Protein AF-A0A7X2MUR4-F1 (afdb_monomer)

Mean predicted aligned error: 19.36 Å

pLDDT: mean 77.25, std 20.06, range [25.86, 96.56]

Nearest PDB structures (foldseek):
  4kkt-assembly1_A  TM=8.782E-01  e=3.445E-02  Borreliella burgdorferi B31
  4kks-assembly1_A  TM=8.415E-01  e=9.267E-02  Borreliella burgdorferi B31
  1eyf-assembly1_A  TM=6.414E-01  e=4.885E-02  Escherichia coli
  2zzk-assembly2_B  TM=2.402E-01  e=7.535E-01  Saccharomyces cerevisiae

Radius of gyration: 38.38 Å; Cα contacts (8 Å, |Δi|>4): 213; chains: 1; bounding box: 110×66×89 Å

Secondary structure (DSSP, 8-state):
--THHHHTTTT-S-HHHHHHHHHHHHHHHHHHHHHHHHHHHTTS---------------------------------------S--EEEETT-SEEE-TTSHHHHTS-GGGEEEESSHHHHHHTTPEEPTTSTTTPPPPTT-------------S--EEEGGGEEEETTEEEEEEEETTEEEEEEEEEEEEPTTSEEEEEES--TT-EEE---

Structure (mmCIF, N/CA/C/O backbone):
data_AF-A0A7X2MUR4-F1
#
_entry.id   AF-A0A7X2MUR4-F1
#
loop_
_atom_site.group_PDB
_atom_site.id
_atom_site.type_symbol
_atom_site.label_atom_id
_atom_site.label_alt_id
_atom_site.label_comp_id
_atom_site.label_asym_id
_atom_site.label_entity_id
_atom_site.label_seq_id
_atom_site.pdbx_PDB_ins_code
_atom_site.Cartn_x
_atom_site.Cartn_y
_atom_site.Cartn_z
_atom_site.occupancy
_atom_site.B_iso_or_equiv
_atom_site.auth_seq_id
_atom_site.auth_comp_id
_atom_site.auth_asym_id
_atom_site.auth_atom_id
_atom_site.pdbx_PDB_model_num
ATOM 1 N N . MET A 1 1 ? 75.022 -50.995 36.584 1.00 51.34 1 MET A N 1
ATOM 2 C CA . MET A 1 1 ? 74.543 -49.893 37.451 1.00 51.34 1 MET A CA 1
ATOM 3 C C . MET A 1 1 ? 73.021 -49.879 37.399 1.00 51.34 1 MET A C 1
ATOM 5 O O . MET A 1 1 ? 72.470 -50.002 36.315 1.00 51.34 1 MET A O 1
ATOM 9 N N . SER A 1 2 ? 72.365 -49.901 38.558 1.00 49.22 2 SER A N 1
ATOM 10 C CA . SER A 1 2 ? 70.968 -50.324 38.736 1.00 49.22 2 SER A CA 1
ATOM 11 C C . SER A 1 2 ? 69.966 -49.180 38.523 1.00 49.22 2 SER A C 1
ATOM 13 O O . SER A 1 2 ? 70.189 -48.062 38.973 1.00 49.22 2 SER A O 1
ATOM 15 N N . ILE A 1 3 ? 68.821 -49.474 37.891 1.00 60.34 3 ILE A N 1
ATOM 16 C CA . ILE A 1 3 ? 67.710 -48.545 37.566 1.00 60.34 3 ILE A CA 1
ATOM 17 C C . ILE A 1 3 ? 67.120 -47.846 38.813 1.00 60.34 3 ILE A C 1
ATOM 19 O O . ILE A 1 3 ? 66.457 -46.813 38.707 1.00 60.34 3 ILE A O 1
ATOM 23 N N . LYS A 1 4 ? 67.398 -48.368 40.012 1.00 60.59 4 LYS A N 1
ATOM 24 C CA . LYS A 1 4 ? 66.889 -47.838 41.284 1.00 60.59 4 LYS A CA 1
ATOM 25 C C . LYS A 1 4 ? 67.431 -46.441 41.631 1.00 60.59 4 LYS A C 1
ATOM 27 O O . LYS A 1 4 ? 66.733 -45.694 42.311 1.00 60.59 4 LYS A O 1
ATOM 32 N N . ASP A 1 5 ? 68.579 -46.041 41.082 1.00 59.91 5 ASP A N 1
ATOM 33 C CA . ASP A 1 5 ? 69.199 -44.743 41.397 1.00 59.91 5 ASP A CA 1
ATOM 34 C C . ASP A 1 5 ? 68.554 -43.565 40.639 1.00 59.91 5 ASP A C 1
ATOM 36 O O . ASP A 1 5 ? 68.579 -42.423 41.102 1.00 59.91 5 ASP A O 1
ATOM 40 N N . ASN A 1 6 ? 67.896 -43.831 39.502 1.00 56.91 6 ASN A N 1
ATOM 41 C CA . ASN A 1 6 ? 67.232 -42.799 38.693 1.00 56.91 6 ASN A CA 1
ATOM 42 C C . ASN A 1 6 ? 65.796 -42.492 39.145 1.00 56.91 6 ASN A C 1
ATOM 44 O O . ASN A 1 6 ? 65.272 -41.420 38.840 1.00 56.91 6 ASN A O 1
ATOM 48 N N . LEU A 1 7 ? 65.164 -43.385 39.912 1.00 56.75 7 LEU A N 1
ATOM 49 C CA . LEU A 1 7 ? 63.810 -43.167 40.437 1.00 56.75 7 LEU A CA 1
ATOM 50 C C . LEU A 1 7 ? 63.793 -42.265 41.679 1.00 56.75 7 LEU A C 1
ATOM 52 O O . LEU A 1 7 ? 62.800 -41.582 41.931 1.00 56.75 7 LEU A O 1
ATOM 56 N N . LEU A 1 8 ? 64.902 -42.186 42.421 1.00 52.72 8 LEU A N 1
ATOM 57 C CA . LEU A 1 8 ? 65.001 -41.319 43.598 1.00 52.72 8 LEU A CA 1
ATOM 58 C C . LEU A 1 8 ? 65.193 -39.832 43.246 1.00 52.72 8 LEU A C 1
ATOM 60 O O . LEU A 1 8 ? 64.923 -38.979 44.087 1.00 52.72 8 LEU A O 1
ATOM 64 N N . LYS A 1 9 ? 65.549 -39.490 41.996 1.00 53.00 9 LYS A N 1
ATOM 65 C CA . LYS A 1 9 ? 65.622 -38.091 41.523 1.00 53.00 9 LYS A CA 1
ATOM 66 C C . LYS A 1 9 ? 64.274 -37.489 41.110 1.00 53.00 9 LYS A C 1
ATOM 68 O O . LYS A 1 9 ? 64.167 -36.268 41.026 1.00 53.00 9 LYS A O 1
ATOM 73 N N . ILE A 1 10 ? 63.242 -38.303 40.872 1.00 57.25 10 ILE A N 1
ATOM 74 C CA . ILE A 1 10 ? 61.906 -37.802 40.488 1.00 57.25 10 ILE A CA 1
ATOM 75 C C . ILE A 1 10 ? 61.088 -37.400 41.728 1.00 57.25 10 ILE A C 1
ATOM 77 O O . ILE A 1 10 ? 60.182 -36.576 41.636 1.00 57.25 10 ILE A O 1
ATOM 81 N N . LYS A 1 11 ? 61.438 -37.902 42.920 1.00 52.19 11 LYS A N 1
ATOM 82 C CA . LYS A 1 11 ? 60.681 -37.637 44.154 1.00 52.19 11 LYS A CA 1
ATOM 83 C C . LYS A 1 11 ? 60.960 -36.294 44.838 1.00 52.19 11 LYS A C 1
ATOM 85 O O . LYS A 1 11 ? 60.416 -36.055 45.911 1.00 52.19 11 LYS A O 1
ATOM 90 N N . TYR A 1 12 ? 61.737 -35.392 44.236 1.00 58.81 12 TYR A N 1
ATOM 91 C CA . TYR A 1 12 ? 61.979 -34.081 44.842 1.00 58.81 12 TYR A CA 1
ATOM 92 C C . TYR A 1 12 ? 62.179 -32.965 43.810 1.00 58.81 12 TYR A C 1
ATOM 94 O O . TYR A 1 12 ? 63.290 -32.490 43.594 1.00 58.81 12 TYR A O 1
ATOM 102 N N . LYS A 1 13 ? 61.093 -32.512 43.169 1.00 57.50 13 LYS A N 1
ATOM 103 C CA . LYS A 1 13 ? 61.058 -31.190 42.519 1.00 57.50 13 LYS A CA 1
ATOM 104 C C . LYS A 1 13 ? 59.737 -30.463 42.801 1.00 57.50 13 LYS A C 1
ATOM 106 O O . LYS A 1 13 ? 58.735 -30.670 42.135 1.00 57.50 13 LYS A O 1
ATOM 111 N N . ASN A 1 14 ? 59.813 -29.605 43.818 1.00 59.28 14 ASN A N 1
ATOM 112 C CA . ASN A 1 14 ? 59.018 -28.416 44.143 1.00 59.28 14 ASN A CA 1
ATOM 113 C C . ASN A 1 14 ? 57.471 -28.501 44.075 1.00 59.28 14 ASN A C 1
ATOM 115 O O . ASN A 1 14 ? 56.895 -28.353 42.996 1.00 59.28 14 ASN A O 1
ATOM 119 N N . PRO A 1 15 ? 56.762 -28.532 45.228 1.00 55.78 15 PRO A N 1
ATOM 120 C CA . PRO A 1 15 ? 55.291 -28.460 45.280 1.00 55.78 15 PRO A CA 1
ATOM 121 C C . PRO A 1 15 ? 54.718 -27.115 44.785 1.00 55.78 15 PRO A C 1
ATOM 123 O O . PRO A 1 15 ? 53.515 -26.990 44.559 1.00 55.78 15 PRO A O 1
ATOM 126 N N . LEU A 1 16 ? 55.576 -26.110 44.585 1.00 54.53 16 LEU A N 1
ATOM 127 C CA . LEU A 1 16 ? 55.232 -24.819 43.991 1.00 54.53 16 LEU A CA 1
ATOM 128 C C . LEU A 1 16 ? 54.953 -24.900 42.483 1.00 54.53 16 LEU A C 1
ATOM 130 O O . LEU A 1 16 ? 54.110 -24.148 42.005 1.00 54.53 16 LEU A O 1
ATOM 134 N N . ILE A 1 17 ? 55.587 -25.825 41.748 1.00 61.06 17 ILE A N 1
ATOM 135 C CA . ILE A 1 17 ? 55.419 -25.938 40.287 1.00 61.06 17 ILE A CA 1
ATOM 136 C C . ILE A 1 17 ? 54.053 -26.536 39.912 1.00 61.06 17 ILE A C 1
ATOM 138 O O . ILE A 1 17 ? 53.466 -26.172 38.898 1.00 61.06 17 ILE A O 1
ATOM 142 N N . GLY A 1 18 ? 53.518 -27.428 40.754 1.00 68.19 18 GLY A N 1
ATOM 143 C CA . GLY A 1 18 ? 52.194 -28.017 40.548 1.00 68.19 18 GLY A CA 1
ATOM 144 C C . GLY A 1 18 ? 51.078 -26.994 40.756 1.00 68.19 18 GLY A C 1
ATOM 145 O O . GLY A 1 18 ? 50.160 -26.908 39.948 1.00 68.19 18 GLY A O 1
ATOM 146 N N . LYS A 1 19 ? 51.185 -26.157 41.797 1.00 73.06 19 LYS A N 1
ATOM 147 C CA . LYS A 1 19 ? 50.195 -25.102 42.060 1.00 73.06 19 LYS A CA 1
ATOM 148 C C . LYS A 1 19 ? 50.203 -24.032 40.970 1.00 73.06 19 LYS A C 1
ATOM 150 O O . LYS A 1 19 ? 49.133 -23.678 40.488 1.00 73.06 19 LYS A O 1
ATOM 155 N N . THR A 1 20 ? 51.372 -23.552 40.541 1.00 74.88 20 THR A N 1
ATOM 156 C CA . THR A 1 20 ? 51.452 -22.550 39.462 1.00 74.88 20 THR A CA 1
ATOM 157 C C . THR A 1 20 ? 50.936 -23.092 38.131 1.00 74.88 20 THR A C 1
ATOM 159 O O . THR A 1 20 ? 50.228 -22.373 37.431 1.00 74.88 20 THR A O 1
ATOM 162 N N . ALA A 1 21 ? 51.198 -24.364 37.812 1.00 81.38 21 ALA A N 1
ATOM 163 C CA . ALA A 1 21 ? 50.649 -25.012 36.622 1.00 81.38 21 ALA A CA 1
ATOM 164 C C . ALA A 1 21 ? 49.114 -25.133 36.672 1.00 81.38 21 ALA A C 1
ATOM 166 O O . ALA A 1 21 ? 48.445 -24.863 35.676 1.00 81.38 21 ALA A O 1
ATOM 167 N N . VAL A 1 22 ? 48.542 -25.471 37.833 1.00 83.94 22 VAL A N 1
ATOM 168 C CA . VAL A 1 22 ? 47.082 -25.541 38.017 1.00 83.94 22 VAL A CA 1
ATOM 169 C C . VAL A 1 22 ? 46.440 -24.158 37.892 1.00 83.94 22 VAL A C 1
ATOM 171 O O . VAL A 1 22 ? 45.443 -24.017 37.189 1.00 83.94 22 VAL A O 1
ATOM 174 N N . PHE A 1 23 ? 47.023 -23.120 38.501 1.00 86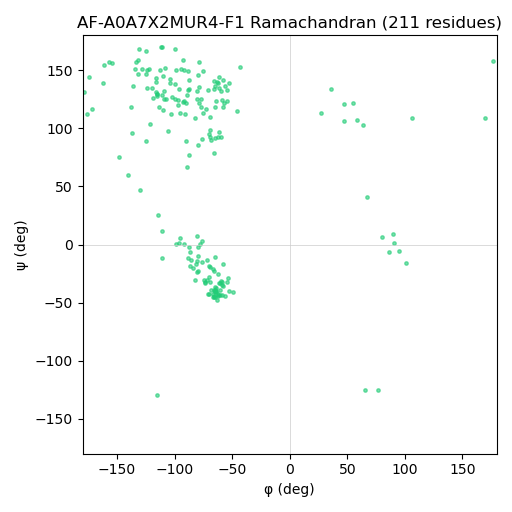.56 23 PHE A N 1
ATOM 175 C CA . PHE A 1 23 ? 46.513 -21.754 38.350 1.00 86.56 23 PHE A CA 1
ATOM 176 C C . PHE A 1 23 ? 46.590 -21.272 36.897 1.00 86.56 23 PHE A C 1
ATOM 178 O O . PHE A 1 23 ? 45.615 -20.717 36.397 1.00 86.56 23 PHE A O 1
ATOM 185 N N . ALA A 1 24 ? 47.694 -21.534 36.192 1.00 87.00 24 ALA A N 1
ATOM 186 C CA . ALA A 1 24 ? 47.833 -21.178 34.780 1.00 87.00 24 ALA A CA 1
ATOM 187 C C . ALA A 1 24 ? 46.775 -21.866 33.897 1.00 87.00 24 ALA A C 1
ATOM 189 O O . ALA A 1 24 ? 46.208 -21.230 33.009 1.00 87.00 24 ALA A O 1
ATOM 190 N N . LEU A 1 25 ? 46.458 -23.134 34.176 1.00 89.31 25 LEU A N 1
ATOM 191 C CA . LEU A 1 25 ? 45.418 -23.877 33.462 1.00 89.31 25 LEU A CA 1
ATOM 192 C C . LEU A 1 25 ? 44.018 -23.307 33.731 1.00 89.31 25 LEU A C 1
ATOM 194 O O . LEU A 1 25 ? 43.240 -23.136 32.795 1.00 89.31 25 LEU A O 1
ATOM 198 N N . ILE A 1 26 ? 43.711 -22.951 34.983 1.00 90.88 26 ILE A N 1
ATOM 199 C CA . ILE A 1 26 ? 42.428 -22.328 35.347 1.00 90.88 26 ILE A CA 1
ATOM 200 C C . ILE A 1 26 ? 42.271 -20.970 34.653 1.00 90.88 26 ILE A C 1
ATOM 202 O O . ILE A 1 26 ? 41.240 -20.725 34.030 1.00 90.88 26 ILE A O 1
ATOM 206 N N . PHE A 1 27 ? 43.293 -20.108 34.696 1.00 91.12 27 PHE A N 1
ATOM 207 C CA . PHE A 1 27 ? 43.248 -18.818 34.002 1.00 91.12 27 PHE A CA 1
ATOM 208 C C . PHE A 1 27 ? 43.074 -18.995 32.491 1.00 91.12 27 PHE A C 1
ATOM 210 O O . PHE A 1 27 ? 42.232 -18.324 31.898 1.00 91.12 27 PHE A O 1
ATOM 217 N N . GLY A 1 28 ? 43.792 -19.939 31.875 1.00 92.19 28 GLY A N 1
ATOM 218 C CA . GLY A 1 28 ? 43.632 -20.261 30.456 1.00 92.19 28 GLY A CA 1
ATOM 219 C C . GLY A 1 28 ? 42.196 -20.653 30.089 1.00 92.19 28 GLY A C 1
ATOM 220 O O . GLY A 1 28 ? 41.650 -20.138 29.114 1.00 92.19 28 GLY A O 1
ATOM 221 N N . LEU A 1 29 ? 41.547 -21.494 30.900 1.00 91.81 29 LEU A N 1
ATOM 222 C CA . LEU A 1 29 ? 40.152 -21.891 30.676 1.00 91.81 29 LEU A CA 1
ATOM 223 C C . LEU A 1 29 ? 39.175 -20.715 30.812 1.00 91.81 29 LEU A C 1
ATOM 225 O O . LEU A 1 29 ? 38.268 -20.588 29.991 1.00 91.81 29 LEU A O 1
ATOM 229 N N . VAL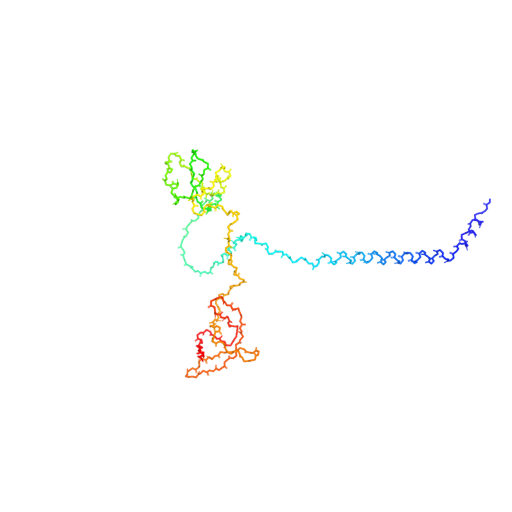 A 1 30 ? 39.380 -19.822 31.785 1.00 93.88 30 VAL A N 1
ATOM 230 C CA . VAL A 1 30 ? 38.547 -18.619 31.973 1.00 93.88 30 VAL A CA 1
ATOM 231 C C . VAL A 1 30 ? 38.659 -17.666 30.776 1.00 93.88 30 VAL A C 1
ATOM 233 O O . VAL A 1 30 ? 37.644 -17.132 30.314 1.00 93.88 30 VAL A O 1
ATOM 236 N N . PHE A 1 31 ? 39.862 -17.493 30.219 1.00 91.50 31 PHE A N 1
ATOM 237 C CA . PHE A 1 31 ? 40.070 -16.674 29.021 1.00 91.50 31 PHE A CA 1
ATOM 238 C C . PHE A 1 31 ? 39.362 -17.255 27.794 1.00 91.50 31 PHE A C 1
ATOM 240 O O . PHE A 1 31 ? 38.680 -16.520 27.078 1.00 91.50 31 PHE A O 1
ATOM 247 N N . ILE A 1 32 ? 39.471 -18.568 27.574 1.00 90.25 32 ILE A N 1
ATOM 248 C CA . ILE A 1 32 ? 38.803 -19.243 26.452 1.00 90.25 32 ILE A CA 1
ATOM 249 C C . ILE A 1 32 ? 37.282 -19.117 26.589 1.00 90.25 32 ILE A C 1
ATOM 251 O O . ILE A 1 32 ? 36.606 -18.765 25.624 1.00 90.25 32 ILE A O 1
ATOM 255 N N . PHE A 1 33 ? 36.736 -19.334 27.788 1.00 90.25 33 PHE A N 1
ATOM 256 C CA . PHE A 1 33 ? 35.294 -19.229 28.022 1.00 90.25 33 PHE A CA 1
ATOM 257 C C . PHE A 1 33 ? 34.770 -17.808 27.755 1.00 90.25 33 PHE A C 1
ATOM 259 O O . PHE A 1 33 ? 33.760 -17.633 27.077 1.00 90.25 33 PHE A O 1
ATOM 266 N N . SER A 1 34 ? 35.500 -16.782 28.202 1.00 88.44 34 SER A N 1
ATOM 267 C CA . SER A 1 34 ? 35.138 -15.373 27.981 1.00 88.44 34 SER A CA 1
ATOM 268 C C . SER A 1 34 ? 35.172 -14.987 26.497 1.00 88.44 34 SER A C 1
ATOM 270 O O . SER A 1 34 ? 34.272 -14.303 26.009 1.00 88.44 34 SER A O 1
ATOM 272 N N . PHE A 1 35 ? 36.176 -15.467 25.755 1.00 87.56 35 PHE A N 1
ATOM 273 C CA . PHE A 1 35 ? 36.278 -15.244 24.312 1.00 87.56 35 PHE A CA 1
ATOM 274 C C . PHE A 1 35 ? 35.137 -15.925 23.543 1.00 87.56 35 PHE A C 1
ATOM 276 O O . PHE A 1 35 ? 34.562 -15.329 22.628 1.00 87.56 35 PHE A O 1
ATOM 283 N N . GLN A 1 36 ? 34.750 -17.139 23.954 1.00 84.94 36 GLN A N 1
ATOM 284 C CA . GLN A 1 36 ? 33.627 -17.840 23.336 1.00 84.94 36 GLN A CA 1
ATOM 285 C C . GLN A 1 36 ? 32.283 -17.167 23.618 1.00 84.94 36 GLN A C 1
ATOM 287 O O . GLN A 1 36 ? 31.482 -17.049 22.695 1.00 84.94 36 GLN A O 1
ATOM 292 N N . LEU A 1 37 ? 32.040 -16.653 24.828 1.00 84.50 37 LEU A N 1
ATOM 293 C CA . LEU A 1 37 ? 30.811 -15.900 25.108 1.00 84.50 37 LEU A CA 1
ATOM 294 C C . LEU A 1 37 ? 30.750 -14.584 24.316 1.00 84.50 37 LEU A C 1
ATOM 296 O O . LEU A 1 37 ? 29.698 -14.255 23.776 1.00 84.50 37 LEU A O 1
ATOM 300 N N . GLY A 1 38 ? 31.874 -13.873 24.165 1.00 78.88 38 GLY A N 1
ATOM 301 C CA . GLY A 1 38 ? 31.936 -12.645 23.361 1.00 78.88 38 GLY A CA 1
ATOM 302 C C . GLY A 1 38 ? 31.585 -12.854 21.881 1.00 78.88 38 GLY A C 1
ATOM 303 O O . GLY A 1 38 ? 30.966 -11.989 21.265 1.00 78.88 38 GLY A O 1
ATOM 304 N N . ARG A 1 39 ? 31.918 -14.025 21.319 1.00 76.94 39 ARG A N 1
ATOM 305 C CA . ARG A 1 39 ? 31.535 -14.428 19.952 1.00 76.94 39 ARG A CA 1
ATOM 306 C C . ARG A 1 39 ? 30.035 -14.720 19.799 1.00 76.94 39 ARG A C 1
ATOM 308 O O . ARG A 1 39 ? 29.516 -14.542 18.701 1.00 76.94 39 ARG A O 1
ATOM 315 N N . LEU A 1 40 ? 29.330 -15.151 20.852 1.00 64.62 40 LEU A N 1
ATOM 316 C CA . LEU A 1 40 ? 27.877 -15.372 20.781 1.00 64.62 40 LEU A CA 1
ATOM 317 C C . LEU A 1 40 ? 27.090 -14.054 20.763 1.00 64.62 40 LEU A C 1
ATOM 319 O O . LEU A 1 40 ? 26.068 -13.968 20.086 1.00 64.62 40 LEU A O 1
ATOM 323 N N . THR A 1 41 ? 27.571 -13.011 21.443 1.00 67.88 41 THR A N 1
ATOM 324 C CA . THR A 1 41 ? 26.856 -11.725 21.534 1.00 67.88 41 THR A CA 1
ATOM 325 C C . THR A 1 41 ? 26.769 -10.988 20.191 1.00 67.88 41 THR A C 1
ATOM 327 O O . THR A 1 41 ? 25.872 -10.174 19.994 1.00 67.88 41 THR A O 1
ATOM 330 N N . THR A 1 42 ? 27.641 -11.295 19.222 1.00 58.53 42 THR A N 1
ATOM 331 C CA . THR A 1 42 ? 27.609 -10.683 17.879 1.00 58.53 42 THR A CA 1
ATOM 332 C C . THR A 1 42 ? 26.557 -11.279 16.933 1.00 58.53 42 THR A C 1
ATOM 334 O O . THR A 1 42 ? 26.434 -10.809 15.806 1.00 58.53 42 THR A O 1
ATOM 337 N N . LEU A 1 43 ? 25.802 -12.305 17.349 1.00 57.53 43 LEU A N 1
ATOM 338 C CA . LEU A 1 43 ? 24.780 -12.961 16.514 1.00 57.53 43 LEU A CA 1
ATOM 339 C C . LEU A 1 43 ? 23.347 -12.447 16.742 1.00 57.53 43 LEU A C 1
ATOM 341 O O . LEU A 1 43 ? 22.427 -12.930 16.086 1.00 57.53 43 LEU A O 1
ATOM 345 N N . SER A 1 44 ? 23.144 -11.461 17.619 1.00 59.47 44 SER A N 1
ATOM 346 C CA . SER A 1 44 ? 21.800 -11.095 18.096 1.00 59.47 44 SER A CA 1
ATOM 347 C C . SER A 1 44 ? 21.305 -9.706 17.686 1.00 59.47 44 SER A C 1
ATOM 349 O O . SER A 1 44 ? 20.426 -9.164 18.347 1.00 59.47 44 SER A O 1
ATOM 351 N N . ASP A 1 45 ? 21.800 -9.138 16.584 1.00 58.53 45 ASP A N 1
ATOM 352 C CA . ASP A 1 45 ? 21.142 -7.976 15.967 1.00 58.53 45 ASP A CA 1
ATOM 353 C C . ASP A 1 45 ? 21.154 -8.056 14.437 1.00 58.53 45 ASP A C 1
ATOM 355 O O . ASP A 1 45 ? 21.704 -7.224 13.722 1.00 58.53 45 ASP A O 1
ATOM 359 N N . ALA A 1 46 ? 20.540 -9.117 13.917 1.00 58.12 46 ALA A N 1
ATOM 360 C CA . ALA A 1 46 ? 20.087 -9.145 12.536 1.00 58.12 46 ALA A CA 1
ATOM 361 C C . ALA A 1 46 ? 18.654 -8.602 12.478 1.00 58.12 46 ALA A C 1
ATOM 363 O O . ALA A 1 46 ? 17.714 -9.330 12.158 1.00 58.12 46 ALA A O 1
ATOM 364 N N . ARG A 1 47 ? 18.461 -7.307 12.765 1.00 62.06 47 ARG A N 1
ATOM 365 C CA . ARG A 1 47 ? 17.328 -6.589 12.168 1.00 62.06 47 ARG A CA 1
ATOM 366 C C . ARG A 1 47 ? 17.562 -6.606 10.666 1.00 62.06 47 ARG A C 1
ATOM 368 O O . ARG A 1 47 ? 18.293 -5.777 10.129 1.00 62.06 47 ARG A O 1
ATOM 375 N N . THR A 1 48 ? 17.010 -7.613 9.998 1.00 66.50 48 THR A N 1
ATOM 376 C CA . THR A 1 48 ? 17.057 -7.706 8.544 1.00 66.50 48 THR A CA 1
ATOM 377 C C . THR A 1 48 ? 16.495 -6.402 7.982 1.00 66.50 48 THR A C 1
ATOM 379 O O . THR A 1 48 ? 15.365 -6.047 8.337 1.00 66.50 48 THR A O 1
ATOM 382 N N . PRO A 1 49 ? 17.244 -5.662 7.147 1.00 62.56 49 PRO A N 1
ATOM 383 C CA . PRO A 1 49 ? 16.666 -4.521 6.460 1.00 62.56 49 PRO A CA 1
ATOM 384 C C . PRO A 1 49 ? 15.479 -5.015 5.629 1.00 62.56 49 PRO A C 1
ATOM 386 O O . PRO A 1 49 ? 15.534 -6.102 5.050 1.00 62.56 49 PRO A O 1
ATOM 389 N N . ILE A 1 50 ? 14.403 -4.227 5.581 1.00 70.50 50 ILE A N 1
ATOM 390 C CA . ILE A 1 50 ? 13.263 -4.484 4.698 1.00 70.50 50 ILE A CA 1
ATOM 391 C C . ILE A 1 50 ? 13.781 -4.333 3.265 1.00 70.50 50 ILE A C 1
ATOM 393 O O . ILE A 1 50 ? 13.849 -3.235 2.716 1.00 70.50 50 ILE A O 1
ATOM 397 N N . VAL A 1 51 ? 14.223 -5.440 2.673 1.00 59.66 51 VAL A N 1
ATOM 398 C CA . VAL A 1 51 ? 14.521 -5.513 1.249 1.00 59.66 51 VAL A CA 1
ATOM 399 C C . VAL A 1 51 ? 13.169 -5.577 0.556 1.00 59.66 51 VAL A C 1
ATOM 401 O O . VAL A 1 51 ? 12.436 -6.550 0.717 1.00 59.66 51 VAL A O 1
ATOM 404 N N . LEU A 1 52 ? 12.826 -4.533 -0.201 1.00 53.22 52 LEU A N 1
ATOM 405 C CA . LEU A 1 52 ? 11.737 -4.575 -1.176 1.00 53.22 52 LEU A CA 1
ATOM 406 C C . LEU A 1 52 ? 12.145 -5.567 -2.273 1.00 53.22 52 LEU A C 1
ATOM 408 O O . LEU A 1 52 ? 12.657 -5.191 -3.327 1.00 53.22 52 LEU A O 1
ATOM 412 N N . GLY A 1 53 ? 11.988 -6.857 -1.979 1.00 45.00 53 GLY A N 1
ATOM 413 C CA . GLY A 1 53 ? 12.023 -7.908 -2.975 1.00 45.00 53 GLY A CA 1
ATOM 414 C C . GLY A 1 53 ? 10.918 -7.622 -3.977 1.00 45.00 53 GLY A C 1
ATOM 415 O O . GLY A 1 53 ? 9.791 -7.302 -3.597 1.00 45.00 53 GLY A O 1
ATOM 416 N N . SER A 1 54 ? 11.249 -7.687 -5.263 1.00 48.50 54 SER A N 1
ATOM 417 C CA . SER A 1 54 ? 10.255 -7.736 -6.326 1.00 48.50 54 SER A CA 1
ATOM 418 C C . SER A 1 54 ? 9.184 -8.750 -5.937 1.00 48.50 54 SER A C 1
ATOM 420 O O . SER A 1 54 ? 9.486 -9.936 -5.806 1.00 48.50 54 SER A O 1
ATOM 422 N N . PHE A 1 55 ? 7.961 -8.273 -5.717 1.00 43.88 55 PHE A N 1
ATOM 423 C CA . PHE A 1 55 ? 6.803 -9.124 -5.498 1.00 43.88 55 PHE A CA 1
ATOM 424 C C . PHE A 1 55 ? 6.598 -9.967 -6.758 1.00 43.88 55 PHE A C 1
ATOM 426 O O . PHE A 1 55 ? 5.984 -9.524 -7.730 1.00 43.88 55 PHE A O 1
ATOM 433 N N . GLU A 1 56 ? 7.103 -11.197 -6.746 1.00 47.84 56 GLU A N 1
ATOM 434 C CA . GLU A 1 56 ? 6.515 -12.249 -7.557 1.00 47.84 56 GLU A CA 1
ATOM 435 C C . GLU A 1 56 ? 5.160 -12.557 -6.933 1.00 47.84 56 GLU A C 1
ATOM 437 O O . GLU A 1 56 ? 5.019 -13.309 -5.971 1.00 47.84 56 GLU A O 1
ATOM 442 N N . THR A 1 57 ? 4.159 -11.861 -7.460 1.00 34.09 57 THR A N 1
ATOM 443 C CA . THR A 1 57 ? 2.750 -12.112 -7.202 1.00 34.09 57 THR A CA 1
ATOM 444 C C . THR A 1 57 ? 2.439 -13.538 -7.654 1.00 34.09 57 THR A C 1
ATOM 446 O O . THR A 1 57 ? 2.140 -13.805 -8.816 1.00 34.09 57 THR A O 1
ATOM 449 N N . THR A 1 58 ? 2.544 -14.477 -6.721 1.00 37.25 58 THR A N 1
ATOM 450 C CA . THR A 1 58 ? 1.957 -15.807 -6.821 1.00 37.25 58 THR A CA 1
ATOM 451 C C . THR A 1 58 ? 0.482 -15.663 -6.471 1.00 37.25 58 THR A C 1
ATOM 453 O O . THR A 1 58 ? 0.065 -15.818 -5.328 1.00 37.25 58 THR A O 1
ATOM 456 N N . VAL A 1 59 ? -0.331 -15.313 -7.473 1.00 37.09 59 VAL A N 1
ATOM 457 C CA . VAL A 1 59 ? -1.784 -15.480 -7.365 1.00 37.09 59 VAL A CA 1
ATOM 458 C C . VAL A 1 59 ? -2.055 -16.978 -7.415 1.00 37.09 59 VAL A C 1
ATOM 460 O O . VAL A 1 59 ? -2.138 -17.576 -8.486 1.00 37.09 59 VAL A O 1
ATOM 463 N N . LEU A 1 60 ? -2.172 -17.592 -6.241 1.00 41.56 60 LEU A N 1
ATOM 464 C CA . LEU A 1 60 ? -2.906 -18.838 -6.086 1.00 41.56 60 LEU A CA 1
ATOM 465 C C . LEU A 1 60 ? -4.382 -18.505 -6.306 1.00 41.56 60 LEU A C 1
ATOM 467 O O . LEU A 1 60 ? -5.102 -18.115 -5.391 1.00 41.56 60 LEU A O 1
ATOM 471 N N . ALA A 1 61 ? -4.811 -18.603 -7.562 1.00 38.09 61 ALA A N 1
ATOM 472 C CA . ALA A 1 61 ? -6.217 -18.669 -7.901 1.00 38.09 61 ALA A CA 1
ATOM 473 C C . ALA A 1 61 ? -6.742 -20.029 -7.423 1.00 38.09 61 ALA A C 1
ATOM 475 O O . ALA A 1 61 ? -6.546 -21.046 -8.084 1.00 38.09 61 ALA A O 1
ATOM 476 N N . SER A 1 62 ? -7.374 -20.039 -6.250 1.00 37.41 62 SER A N 1
ATOM 477 C CA . SER A 1 62 ? -8.335 -21.074 -5.891 1.00 37.41 62 SER A CA 1
ATOM 478 C C . SER A 1 62 ? -9.663 -20.680 -6.526 1.00 37.41 62 SER A C 1
ATOM 480 O O . SER A 1 62 ? -10.270 -19.680 -6.142 1.00 37.41 62 SER A O 1
ATOM 482 N N . ALA A 1 63 ? -10.068 -21.421 -7.549 1.00 46.06 63 ALA A N 1
ATOM 483 C CA . ALA A 1 63 ? -11.413 -21.381 -8.089 1.00 46.06 63 ALA A CA 1
ATOM 484 C C . ALA A 1 63 ? -12.010 -22.775 -7.925 1.00 46.06 63 ALA A C 1
ATOM 486 O O . ALA A 1 63 ? -11.389 -23.734 -8.368 1.00 46.06 63 ALA A O 1
ATOM 487 N N . GLU A 1 64 ? -13.187 -22.848 -7.297 1.00 40.53 64 GLU A N 1
ATOM 488 C CA . GLU A 1 64 ? -14.367 -23.628 -7.715 1.00 40.53 64 GLU A CA 1
ATOM 489 C C . GLU A 1 64 ? -15.489 -23.510 -6.652 1.00 40.53 64 GLU A C 1
ATOM 491 O O . GLU A 1 64 ? -15.165 -23.221 -5.497 1.00 40.53 64 GLU A O 1
ATOM 496 N N . PRO A 1 65 ? -16.792 -23.744 -6.962 1.00 48.47 65 PRO A N 1
ATOM 497 C CA . PRO A 1 65 ? -17.392 -24.130 -8.248 1.00 48.47 65 PRO A CA 1
ATOM 498 C C . PRO A 1 65 ? -18.659 -23.332 -8.656 1.00 48.47 65 PRO A C 1
ATOM 500 O O . PRO A 1 65 ? -19.432 -22.873 -7.816 1.00 48.47 65 PRO A O 1
ATOM 503 N N . SER A 1 66 ? -18.955 -23.298 -9.963 1.00 31.81 66 SER A N 1
ATOM 504 C CA . SER A 1 66 ? -20.247 -23.765 -10.518 1.00 31.81 66 SER A CA 1
ATOM 505 C C . SER A 1 66 ? -20.275 -23.706 -12.054 1.00 31.81 66 SER A C 1
ATOM 507 O O . SER A 1 66 ? -20.291 -22.622 -12.622 1.00 31.81 66 SER A O 1
ATOM 509 N N . LYS A 1 67 ? -20.317 -24.906 -12.670 1.00 33.97 67 LYS A N 1
ATOM 510 C CA . LYS A 1 67 ? -21.215 -25.360 -13.767 1.00 33.97 67 LYS A CA 1
ATOM 511 C C . LYS A 1 67 ? -21.392 -24.413 -14.978 1.00 33.97 67 LYS A C 1
ATOM 513 O O . LYS A 1 67 ? -21.913 -23.323 -14.823 1.00 33.97 67 LYS A O 1
ATOM 518 N N . THR A 1 68 ? -21.094 -24.764 -16.236 1.00 25.86 68 THR A N 1
ATOM 519 C CA . THR A 1 68 ? -21.415 -26.001 -16.982 1.00 25.86 68 THR A CA 1
ATOM 520 C C . THR A 1 68 ? -20.811 -25.905 -18.406 1.00 25.86 68 THR A C 1
ATOM 522 O O . THR A 1 68 ? -21.020 -24.887 -19.055 1.00 25.86 68 THR A O 1
ATOM 525 N N . THR A 1 69 ? -20.104 -26.967 -18.843 1.00 30.94 69 THR A N 1
ATOM 526 C CA . THR A 1 69 ? -20.083 -27.628 -20.187 1.00 30.94 69 THR A CA 1
ATOM 527 C C . THR A 1 69 ? -19.776 -26.765 -21.439 1.00 30.94 69 THR A C 1
ATOM 529 O O . THR A 1 69 ? -20.476 -25.804 -21.715 1.00 30.94 69 THR A O 1
ATOM 532 N N . SER A 1 70 ? -18.755 -27.025 -22.274 1.00 33.75 70 SER A N 1
ATOM 533 C CA . SER A 1 70 ? -18.418 -28.283 -22.973 1.00 33.75 70 SER A CA 1
ATOM 534 C C . SER A 1 70 ? -16.959 -28.342 -23.479 1.00 33.75 70 SER A C 1
ATOM 536 O O . SER A 1 70 ? -16.349 -27.318 -23.776 1.00 33.75 70 SER A O 1
ATOM 538 N N . GLU A 1 71 ? -16.473 -29.581 -23.604 1.00 36.53 71 GLU A N 1
ATOM 539 C CA . GLU A 1 71 ? -15.229 -30.123 -24.195 1.00 36.53 71 GLU A CA 1
ATOM 540 C C . GLU A 1 71 ? -14.840 -29.500 -25.562 1.00 36.53 71 GLU A C 1
ATOM 542 O O . GLU A 1 71 ? -15.698 -29.003 -26.281 1.00 36.53 71 GLU A O 1
ATOM 547 N N . THR A 1 72 ? -13.567 -29.437 -25.989 1.00 29.53 72 THR A N 1
ATOM 548 C CA . THR A 1 72 ? -12.687 -30.581 -26.310 1.00 29.53 72 THR A CA 1
ATOM 549 C C . THR A 1 72 ? -11.192 -30.188 -26.334 1.00 29.53 72 THR A C 1
ATOM 551 O O . THR A 1 72 ? -10.803 -29.142 -26.842 1.00 29.53 72 THR A O 1
ATOM 554 N N . THR A 1 73 ? -10.364 -31.076 -25.775 1.00 29.83 73 THR A N 1
ATOM 555 C CA . THR A 1 73 ? -8.877 -31.181 -25.781 1.00 29.83 73 THR A CA 1
ATOM 556 C C . THR A 1 73 ? -8.466 -32.229 -26.852 1.00 29.83 73 THR A C 1
ATOM 558 O O . THR A 1 73 ? -9.377 -32.970 -27.226 1.00 29.83 73 THR A O 1
ATOM 561 N N . PRO A 1 74 ? -7.203 -32.455 -27.316 1.00 47.25 74 PRO A N 1
ATOM 562 C CA . PRO A 1 74 ? -5.877 -31.831 -27.069 1.00 47.25 74 PRO A CA 1
ATOM 563 C C . PRO A 1 74 ? -5.076 -31.459 -28.354 1.00 47.25 74 PRO A C 1
ATOM 565 O O . PRO A 1 74 ? -5.379 -31.937 -29.436 1.00 47.25 74 PRO A O 1
ATOM 568 N N . GLU A 1 75 ? -3.985 -30.681 -28.227 1.00 36.19 75 GLU A N 1
ATOM 569 C CA . GLU A 1 75 ? -2.591 -31.179 -28.397 1.00 36.19 75 GLU A CA 1
ATOM 570 C C . GLU A 1 75 ? -1.523 -30.048 -28.456 1.00 36.19 75 GLU A C 1
ATOM 572 O O . GLU A 1 75 ? -1.412 -29.279 -29.403 1.00 36.19 75 GLU A O 1
ATOM 577 N N . SER A 1 76 ? -0.739 -29.969 -27.373 1.00 40.03 76 SER A N 1
ATOM 578 C CA . SER A 1 76 ? 0.711 -29.702 -27.251 1.00 40.03 76 SER A CA 1
ATOM 579 C C . SER A 1 76 ? 1.489 -28.879 -28.309 1.00 40.03 76 SER A C 1
ATOM 581 O O . SER A 1 76 ? 1.861 -29.400 -29.357 1.00 40.03 76 SER A O 1
ATOM 583 N N . LYS A 1 77 ? 1.973 -27.679 -27.917 1.00 35.16 77 LYS A N 1
ATOM 584 C CA . LYS A 1 77 ? 3.421 -27.324 -27.936 1.00 35.16 77 LYS A CA 1
ATOM 585 C C . LYS A 1 77 ? 3.740 -25.976 -27.248 1.00 35.16 77 LYS A C 1
ATOM 587 O O . LYS A 1 77 ? 3.317 -24.924 -27.700 1.00 35.16 77 LYS A O 1
ATOM 592 N N . LYS A 1 78 ? 4.527 -26.067 -26.168 1.00 34.69 78 LYS A N 1
ATOM 593 C CA . LYS A 1 78 ? 5.676 -25.235 -25.730 1.00 34.69 78 LYS A CA 1
ATOM 594 C C . LYS A 1 78 ? 5.708 -23.700 -25.977 1.00 34.69 78 LYS A C 1
ATOM 596 O O . LYS A 1 78 ? 5.664 -23.231 -27.104 1.00 34.69 78 LYS A O 1
ATOM 601 N N . GLU A 1 79 ? 6.081 -23.003 -24.890 1.00 40.91 79 GLU A N 1
ATOM 602 C CA . GLU A 1 79 ? 7.013 -21.849 -24.805 1.00 40.91 79 GLU A CA 1
ATOM 603 C C . GLU A 1 79 ? 6.455 -20.408 -24.580 1.00 40.91 79 GLU A C 1
ATOM 605 O O . GLU A 1 79 ? 5.923 -19.755 -25.466 1.00 40.91 79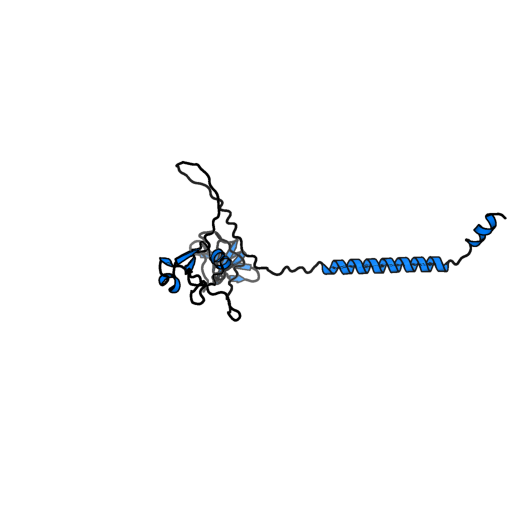 GLU A O 1
ATOM 610 N N . GLN A 1 80 ? 6.705 -19.910 -23.352 1.00 38.44 80 GLN A N 1
ATOM 611 C CA . GLN A 1 80 ? 6.909 -18.515 -22.896 1.00 38.44 80 GLN A CA 1
ATOM 612 C C . GLN A 1 80 ? 5.781 -17.462 -22.996 1.00 38.44 80 GLN A C 1
ATOM 614 O O . GLN A 1 80 ? 5.631 -16.745 -23.983 1.00 38.44 80 GLN A O 1
ATOM 619 N N . LYS A 1 81 ? 5.140 -17.173 -21.849 1.00 36.88 81 LYS A N 1
ATOM 620 C CA . LYS A 1 81 ? 4.456 -15.889 -21.607 1.00 36.88 81 LYS A CA 1
ATOM 621 C C . LYS A 1 81 ? 5.474 -14.782 -21.301 1.00 36.88 81 LYS A C 1
ATOM 623 O O . LYS A 1 81 ? 5.811 -14.532 -20.149 1.00 36.88 81 LYS A O 1
ATOM 628 N N . ILE A 1 82 ? 5.927 -14.085 -22.340 1.00 49.78 82 ILE A N 1
ATOM 629 C CA . ILE A 1 82 ? 6.505 -12.739 -22.234 1.00 49.78 82 ILE A CA 1
ATOM 630 C C . ILE A 1 82 ? 5.460 -11.760 -22.771 1.00 49.78 82 ILE A C 1
ATOM 632 O O . ILE A 1 82 ? 5.356 -11.557 -23.975 1.00 49.78 82 ILE A O 1
ATOM 636 N N . SER A 1 83 ? 4.682 -11.136 -21.890 1.00 46.72 83 SER A N 1
ATOM 637 C CA . SER A 1 83 ? 3.801 -10.022 -22.268 1.00 46.72 83 SER A CA 1
ATOM 638 C C . SER A 1 83 ? 3.978 -8.835 -21.329 1.00 46.72 83 SER A C 1
ATOM 640 O O . SER A 1 83 ? 3.019 -8.227 -20.865 1.00 46.72 83 SER A O 1
ATOM 642 N N . ALA A 1 84 ? 5.231 -8.478 -21.057 1.00 58.12 84 ALA A N 1
ATOM 643 C CA . ALA A 1 84 ? 5.569 -7.174 -20.503 1.00 58.12 84 ALA A CA 1
ATOM 644 C C . ALA A 1 84 ? 5.758 -6.182 -21.661 1.00 58.12 84 ALA A C 1
ATOM 646 O O . ALA A 1 84 ? 6.891 -5.871 -22.037 1.00 58.12 84 ALA A O 1
ATOM 647 N N . GLY A 1 85 ? 4.621 -5.744 -22.215 1.00 71.44 85 GLY A N 1
ATOM 648 C CA . GLY A 1 85 ? 4.455 -4.630 -23.153 1.00 71.44 85 GLY A CA 1
ATOM 649 C C . GLY A 1 85 ? 5.242 -4.743 -24.459 1.00 71.44 85 GLY A C 1
ATOM 650 O O . GLY A 1 85 ? 6.446 -4.488 -24.478 1.00 71.44 85 GLY A O 1
ATOM 651 N N . ALA A 1 86 ? 4.547 -5.022 -25.564 1.00 87.44 86 ALA A N 1
ATOM 652 C CA . ALA A 1 86 ? 5.139 -4.942 -26.895 1.00 87.44 86 ALA A CA 1
ATOM 653 C C . ALA A 1 86 ? 5.753 -3.550 -27.127 1.00 87.44 86 ALA A C 1
ATOM 655 O O . ALA A 1 86 ? 5.12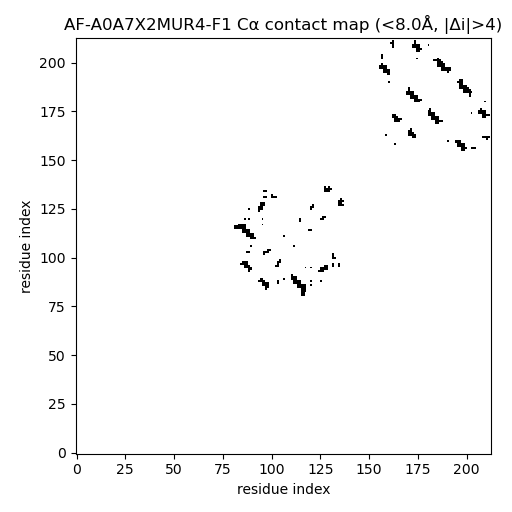6 -2.525 -26.840 1.00 87.44 86 ALA A O 1
ATOM 656 N N . VAL A 1 87 ? 6.982 -3.514 -27.639 1.00 91.00 87 VAL A N 1
ATOM 657 C CA . VAL A 1 87 ? 7.692 -2.273 -27.970 1.00 91.00 87 VAL A CA 1
ATOM 658 C C . VAL A 1 87 ? 8.137 -2.268 -29.418 1.00 91.00 87 VAL A C 1
ATOM 660 O O . VAL A 1 87 ? 8.402 -3.309 -30.010 1.00 91.00 87 VAL A O 1
ATOM 663 N N . VAL A 1 88 ? 8.213 -1.074 -29.989 1.00 92.88 88 VAL A N 1
ATOM 664 C CA . VAL A 1 88 ? 8.506 -0.849 -31.400 1.00 92.88 88 VAL A CA 1
ATOM 665 C C . VAL A 1 88 ? 9.818 -0.091 -31.521 1.00 92.88 88 VAL A C 1
ATOM 667 O O . VAL A 1 88 ? 9.997 0.935 -30.873 1.00 92.88 88 VAL A O 1
ATOM 670 N N . ALA A 1 89 ? 10.723 -0.559 -32.365 1.00 92.75 89 ALA A N 1
ATOM 671 C CA . ALA A 1 89 ? 11.962 0.124 -32.705 1.00 92.75 89 ALA A CA 1
ATOM 672 C C . ALA A 1 89 ? 12.080 0.306 -34.221 1.00 92.75 89 ALA A C 1
ATOM 674 O O . ALA A 1 89 ? 11.331 -0.294 -34.994 1.00 92.75 89 ALA A O 1
ATOM 675 N N . SER A 1 90 ? 13.022 1.146 -34.642 1.00 94.00 90 SER A N 1
ATOM 676 C CA . SER A 1 90 ? 13.383 1.307 -36.052 1.00 94.00 90 SER A CA 1
ATOM 677 C C . SER A 1 90 ? 14.642 0.503 -36.369 1.00 94.00 90 SER A C 1
ATOM 679 O O . SER A 1 90 ? 15.596 0.585 -35.601 1.00 94.00 90 SER A O 1
ATOM 681 N N . LYS A 1 91 ? 14.694 -0.182 -37.519 1.00 90.31 91 LYS A N 1
ATOM 682 C CA . LYS A 1 91 ? 15.908 -0.834 -38.060 1.00 90.31 91 LYS A CA 1
ATOM 683 C C . LYS A 1 91 ? 17.087 0.133 -38.191 1.00 90.31 91 LYS A C 1
ATOM 685 O O . LYS A 1 91 ? 18.234 -0.269 -38.055 1.00 90.31 91 LYS A O 1
ATOM 690 N N . GLN A 1 92 ? 16.796 1.402 -38.471 1.00 89.19 92 GLN A N 1
ATOM 691 C CA . GLN A 1 92 ? 17.799 2.449 -38.678 1.00 89.19 92 GLN A CA 1
ATOM 692 C C . GLN A 1 92 ? 18.212 3.146 -37.370 1.00 89.19 92 GLN A C 1
ATOM 694 O O . GLN A 1 92 ? 19.169 3.915 -37.348 1.00 89.19 92 GLN A O 1
ATOM 699 N N . GLY A 1 93 ? 17.477 2.915 -36.278 1.00 88.00 93 GLY A N 1
ATOM 700 C CA . GLY A 1 93 ? 17.687 3.577 -34.995 1.00 88.00 93 GLY A CA 1
ATOM 701 C C . GLY A 1 93 ? 18.214 2.634 -33.919 1.00 88.00 93 GLY A C 1
ATOM 702 O O . GLY A 1 93 ? 18.213 1.420 -34.067 1.00 88.00 93 GLY A O 1
ATOM 703 N N . LYS A 1 94 ? 18.621 3.206 -32.782 1.00 91.19 94 LYS A N 1
ATOM 704 C CA . LYS A 1 94 ? 18.997 2.453 -31.569 1.00 91.19 94 LYS A CA 1
ATOM 705 C C . LYS A 1 94 ? 17.995 2.635 -30.433 1.00 91.19 94 LYS A C 1
ATOM 707 O O . LYS A 1 94 ? 18.292 2.302 -29.292 1.00 91.19 94 LYS A O 1
ATOM 712 N N . THR A 1 95 ? 16.826 3.209 -30.707 1.00 91.38 95 THR A N 1
ATOM 713 C CA . THR A 1 95 ? 15.809 3.496 -29.692 1.00 91.38 95 THR A CA 1
ATOM 714 C C . THR A 1 95 ? 14.537 2.703 -29.924 1.00 91.38 95 THR A C 1
ATOM 716 O O . THR A 1 95 ? 14.080 2.567 -31.059 1.00 91.38 95 THR A O 1
ATOM 719 N N . TYR A 1 96 ? 13.948 2.210 -28.836 1.00 92.31 96 TYR A N 1
ATOM 720 C CA . TYR A 1 96 ? 12.624 1.602 -28.846 1.00 92.31 96 TYR A CA 1
ATOM 721 C C . TYR A 1 96 ? 11.599 2.508 -28.151 1.00 92.31 96 TYR A C 1
ATOM 723 O O . TYR A 1 96 ? 11.910 3.285 -27.244 1.00 92.31 96 TYR A O 1
ATOM 731 N N . HIS A 1 97 ? 10.354 2.384 -28.585 1.00 92.12 97 HIS A N 1
ATOM 732 C CA . HIS A 1 97 ? 9.211 3.204 -28.218 1.00 92.12 97 HIS A CA 1
ATOM 733 C C . HIS A 1 97 ? 8.025 2.304 -27.852 1.00 92.12 97 HIS A C 1
ATOM 735 O O . HIS A 1 97 ? 7.946 1.150 -28.273 1.00 92.12 97 HIS A O 1
ATOM 741 N N . LEU A 1 98 ? 7.065 2.833 -27.093 1.00 91.06 98 LEU A N 1
ATOM 742 C CA . LEU A 1 98 ? 5.758 2.189 -26.963 1.00 91.06 98 LEU A CA 1
ATOM 743 C C . LEU A 1 98 ? 4.944 2.426 -28.245 1.00 91.06 98 LEU A C 1
ATOM 745 O O . LEU A 1 98 ? 5.091 3.497 -28.839 1.00 91.06 98 LEU A O 1
ATOM 749 N N . PRO A 1 99 ? 4.049 1.503 -28.647 1.00 89.00 99 PRO A N 1
ATOM 750 C CA . PRO A 1 99 ? 3.179 1.685 -29.814 1.00 89.00 99 PRO A CA 1
ATOM 751 C C . PRO A 1 99 ? 2.359 2.985 -29.775 1.00 89.00 99 PRO A C 1
ATOM 753 O O . PRO A 1 99 ? 2.039 3.557 -30.812 1.00 89.00 99 PRO A O 1
ATOM 756 N N . SER A 1 100 ? 2.048 3.474 -28.571 1.00 87.75 100 SER A N 1
ATOM 757 C CA . SER A 1 100 ? 1.295 4.707 -28.334 1.00 87.75 100 SER A CA 1
ATOM 758 C C . SER A 1 100 ? 2.125 5.991 -28.449 1.00 87.75 100 SER A C 1
ATOM 760 O O . SER A 1 100 ? 1.551 7.078 -28.530 1.00 87.75 100 SER A O 1
ATOM 762 N N . CYS A 1 101 ? 3.458 5.909 -28.468 1.00 88.12 101 CYS A N 1
ATOM 763 C CA . CYS A 1 101 ? 4.320 7.089 -28.460 1.00 88.12 101 CYS A CA 1
ATOM 764 C C . CYS A 1 101 ? 4.445 7.730 -29.857 1.00 88.12 101 CYS A C 1
ATOM 766 O O . CYS A 1 101 ? 4.508 7.009 -30.854 1.00 88.12 101 CYS A O 1
ATOM 768 N N . PRO A 1 102 ? 4.562 9.072 -29.959 1.00 87.69 102 PRO A N 1
ATOM 769 C CA . PRO A 1 102 ? 4.684 9.776 -31.243 1.00 87.69 102 PRO A CA 1
ATOM 770 C C . PRO A 1 102 ? 5.814 9.238 -32.128 1.00 87.69 102 PRO A C 1
ATOM 772 O O . PRO A 1 102 ? 5.630 9.037 -33.324 1.00 87.69 102 PRO A O 1
ATOM 775 N N . GLY A 1 103 ? 6.958 8.905 -31.518 1.00 85.81 103 GLY A N 1
ATOM 776 C CA . GLY A 1 103 ? 8.091 8.306 -32.223 1.00 85.81 103 GLY A CA 1
ATOM 777 C C . GLY A 1 103 ? 7.753 6.984 -32.916 1.00 85.81 103 GLY A C 1
ATOM 778 O O . GLY A 1 103 ? 8.241 6.755 -34.009 1.00 85.81 103 GLY A O 1
ATOM 779 N N . ALA A 1 104 ? 6.872 6.150 -32.350 1.00 89.44 104 ALA A N 1
ATOM 780 C CA . ALA A 1 104 ? 6.478 4.877 -32.961 1.00 89.44 104 ALA A CA 1
ATOM 781 C C . ALA A 1 104 ? 5.532 5.049 -34.161 1.00 89.44 104 ALA A C 1
ATOM 783 O O . ALA A 1 104 ? 5.557 4.235 -35.088 1.00 89.44 104 ALA A O 1
ATOM 784 N N . LYS A 1 105 ? 4.704 6.102 -34.147 1.00 88.94 105 LYS A N 1
ATOM 785 C CA . LYS A 1 105 ? 3.762 6.421 -35.231 1.00 88.94 105 LYS A CA 1
ATOM 786 C C . LYS A 1 105 ? 4.483 6.883 -36.497 1.00 88.94 105 LYS A C 1
ATOM 788 O O . LYS A 1 105 ? 4.037 6.565 -37.590 1.00 88.94 105 LYS A O 1
ATOM 793 N N . ASN A 1 106 ? 5.620 7.556 -36.331 1.00 87.62 106 ASN A N 1
ATOM 794 C CA . ASN A 1 106 ? 6.405 8.117 -37.431 1.00 87.62 106 ASN A CA 1
ATOM 795 C C . ASN A 1 106 ? 7.423 7.130 -38.034 1.00 87.62 106 ASN A C 1
ATOM 797 O O . ASN A 1 106 ? 8.126 7.479 -38.978 1.00 87.62 106 ASN A O 1
ATOM 801 N N . ILE A 1 107 ? 7.535 5.906 -37.503 1.00 89.75 107 ILE A N 1
ATOM 802 C CA . ILE A 1 107 ? 8.405 4.876 -38.087 1.00 89.75 107 ILE A CA 1
ATOM 803 C C . ILE A 1 107 ? 7.709 4.292 -39.315 1.00 89.75 107 ILE A C 1
ATOM 805 O O . ILE A 1 107 ? 6.648 3.669 -39.191 1.00 89.75 107 ILE A O 1
ATOM 809 N N . ALA A 1 108 ? 8.344 4.451 -40.477 1.00 90.00 108 ALA A N 1
ATOM 810 C CA . ALA A 1 108 ? 7.914 3.828 -41.721 1.00 90.00 108 ALA A CA 1
ATOM 811 C C . ALA A 1 108 ? 7.745 2.304 -41.537 1.00 90.00 108 ALA A C 1
ATOM 813 O O . ALA A 1 108 ? 8.576 1.676 -40.870 1.00 90.00 108 ALA A O 1
ATOM 814 N N . PRO A 1 109 ? 6.692 1.686 -42.105 1.00 87.94 109 PRO A N 1
ATOM 815 C CA . PRO A 1 109 ? 6.369 0.277 -41.864 1.00 87.94 109 PRO A CA 1
ATOM 816 C C . PRO A 1 109 ? 7.519 -0.672 -42.239 1.00 87.94 109 PRO A C 1
ATOM 818 O O . PRO A 1 109 ? 7.787 -1.627 -41.518 1.00 87.94 109 PRO A O 1
ATOM 821 N N . GLU A 1 110 ? 8.264 -0.349 -43.293 1.00 90.31 110 GLU A N 1
ATOM 822 C CA . GLU A 1 110 ? 9.465 -1.058 -43.763 1.00 90.31 110 GLU A CA 1
ATOM 823 C C . GLU A 1 110 ? 10.615 -1.119 -42.738 1.00 90.31 110 GLU A C 1
ATOM 825 O O . GLU A 1 110 ? 11.360 -2.107 -42.661 1.00 90.31 110 GLU A O 1
ATOM 830 N N . ASN A 1 111 ? 10.727 -0.085 -41.902 1.00 91.44 111 ASN A N 1
ATOM 831 C CA . ASN A 1 111 ? 11.774 0.067 -40.898 1.00 91.44 111 ASN A CA 1
ATOM 832 C C . ASN A 1 111 ? 11.311 -0.359 -39.502 1.00 91.44 111 ASN A C 1
ATOM 834 O O . ASN A 1 111 ? 12.094 -0.294 -38.559 1.00 91.44 111 ASN A O 1
ATOM 838 N N . LYS A 1 112 ? 10.063 -0.805 -39.345 1.00 90.69 112 LYS A N 1
ATOM 839 C CA . LYS A 1 112 ? 9.479 -1.139 -38.047 1.00 90.69 112 LYS A CA 1
ATOM 840 C C . LYS A 1 112 ? 9.913 -2.533 -37.579 1.00 90.69 112 LYS A C 1
ATOM 842 O O . LYS A 1 112 ? 9.713 -3.519 -38.279 1.00 90.69 112 LYS A O 1
ATOM 847 N N . ILE A 1 113 ? 10.475 -2.617 -36.373 1.00 92.06 113 ILE A N 1
ATOM 848 C CA . ILE A 1 113 ? 10.753 -3.869 -35.654 1.00 92.06 113 ILE A CA 1
ATOM 849 C C . ILE A 1 113 ? 9.897 -3.884 -34.394 1.00 92.06 113 ILE A C 1
ATOM 851 O O . ILE A 1 113 ? 9.909 -2.928 -33.620 1.00 92.06 113 ILE A O 1
ATOM 855 N N . THR A 1 114 ? 9.175 -4.969 -34.156 1.00 92.25 114 THR A N 1
ATOM 856 C CA . THR A 1 114 ? 8.385 -5.164 -32.938 1.00 92.25 114 THR A CA 1
ATOM 857 C C . THR A 1 114 ? 9.046 -6.206 -32.047 1.00 92.25 114 THR A C 1
ATOM 859 O O . THR A 1 114 ? 9.278 -7.331 -32.481 1.00 92.25 114 THR A O 1
ATOM 862 N N . PHE A 1 115 ? 9.309 -5.851 -30.793 1.00 91.75 115 PHE A N 1
ATOM 863 C CA . PHE A 1 115 ? 9.771 -6.774 -29.761 1.00 91.75 115 PHE A CA 1
ATOM 864 C C . PHE A 1 115 ? 8.621 -7.105 -28.810 1.00 91.75 115 PHE A C 1
ATOM 866 O O . PHE A 1 115 ? 7.832 -6.231 -28.448 1.00 91.75 115 PHE A O 1
ATOM 873 N N . THR A 1 116 ? 8.557 -8.354 -28.350 1.00 90.50 116 THR A N 1
ATOM 874 C CA . THR A 1 116 ? 7.536 -8.817 -27.393 1.00 90.50 116 THR A CA 1
ATOM 875 C C . THR A 1 116 ? 7.715 -8.214 -25.995 1.00 90.50 116 THR A C 1
ATOM 877 O O . THR A 1 116 ? 6.764 -8.169 -25.219 1.00 90.50 116 THR A O 1
ATOM 880 N N . SER A 1 117 ? 8.908 -7.694 -25.676 1.00 89.75 117 SER A N 1
ATOM 881 C CA . SER A 1 117 ? 9.161 -6.954 -24.438 1.00 89.75 117 SER A CA 1
ATOM 882 C C . SER A 1 117 ? 10.327 -5.971 -24.543 1.00 89.75 117 SER A C 1
ATOM 884 O O . SER A 1 117 ? 11.273 -6.161 -25.312 1.00 89.75 117 SER A O 1
ATOM 886 N N . ARG A 1 118 ? 10.293 -4.956 -23.672 1.00 89.31 118 ARG A N 1
ATOM 887 C CA . ARG A 1 118 ? 11.380 -4.000 -23.392 1.00 89.31 118 ARG A CA 1
ATOM 888 C C . ARG A 1 118 ? 12.718 -4.690 -23.125 1.00 89.31 118 ARG A C 1
ATOM 890 O O . ARG A 1 118 ? 13.741 -4.233 -23.622 1.00 89.31 118 ARG A O 1
ATOM 897 N N . ALA A 1 119 ? 12.703 -5.802 -22.388 1.00 88.62 119 ALA A N 1
ATOM 898 C CA . ALA A 1 119 ? 13.919 -6.533 -22.040 1.00 88.62 119 ALA A CA 1
ATOM 899 C C . ALA A 1 119 ? 14.608 -7.134 -23.277 1.00 88.62 119 ALA A C 1
ATOM 901 O O . ALA A 1 119 ? 15.833 -7.135 -23.365 1.00 88.62 119 ALA A O 1
ATOM 902 N N . ILE A 1 120 ? 13.829 -7.607 -24.255 1.00 89.56 120 ILE A N 1
ATOM 903 C CA . ILE A 1 120 ? 14.361 -8.169 -25.505 1.00 89.56 120 ILE A CA 1
ATOM 904 C C . ILE A 1 120 ? 14.949 -7.051 -26.363 1.00 89.56 120 ILE A C 1
ATOM 906 O O . ILE A 1 120 ? 16.060 -7.194 -26.862 1.00 89.56 120 ILE A O 1
ATOM 910 N N . ALA A 1 121 ? 14.257 -5.911 -26.456 1.00 91.00 121 ALA A N 1
ATOM 911 C CA . ALA A 1 121 ? 14.773 -4.735 -27.149 1.00 91.00 121 ALA A CA 1
ATOM 912 C C . ALA A 1 121 ? 16.105 -4.255 -26.538 1.00 91.00 121 ALA A C 1
ATOM 914 O O . ALA A 1 121 ? 17.059 -3.991 -27.263 1.00 91.00 121 ALA A O 1
ATOM 915 N N . GLN A 1 122 ? 16.205 -4.213 -25.206 1.00 90.06 122 GLN A N 1
ATOM 916 C CA . GLN A 1 122 ? 17.430 -3.826 -24.497 1.00 90.06 122 GLN A CA 1
ATOM 917 C C . GLN A 1 122 ? 18.578 -4.813 -24.711 1.00 90.06 122 GLN A C 1
ATOM 919 O O . GLN A 1 122 ? 19.690 -4.385 -25.011 1.00 90.06 122 GLN A O 1
ATOM 924 N N . LYS A 1 123 ? 18.313 -6.125 -24.620 1.00 92.06 123 LYS A N 1
ATOM 925 C CA . LYS A 1 123 ? 19.307 -7.169 -24.930 1.00 92.06 123 LYS A CA 1
ATOM 926 C C . LYS A 1 123 ? 19.779 -7.101 -26.383 1.00 92.06 123 LYS A C 1
ATOM 928 O O . LYS A 1 123 ? 20.946 -7.352 -26.651 1.00 92.06 123 LYS A O 1
ATOM 933 N N . ALA A 1 124 ? 18.897 -6.707 -27.300 1.00 91.56 124 ALA A N 1
ATOM 934 C CA . ALA A 1 124 ? 19.226 -6.448 -28.699 1.00 91.56 124 ALA A CA 1
ATOM 935 C C . ALA A 1 124 ? 19.964 -5.107 -28.927 1.00 91.56 124 ALA A C 1
ATOM 937 O O . ALA A 1 124 ? 20.230 -4.747 -30.070 1.00 91.56 124 ALA A O 1
ATOM 938 N N . GLY A 1 125 ? 20.291 -4.359 -27.866 1.00 91.25 125 GLY A N 1
ATOM 939 C CA . GLY A 1 125 ? 21.064 -3.115 -27.935 1.00 91.25 125 GLY A CA 1
ATOM 940 C C . GLY A 1 125 ? 20.236 -1.840 -28.117 1.00 91.25 125 GLY A C 1
ATOM 941 O O . GLY A 1 125 ? 20.808 -0.769 -28.328 1.00 91.25 125 GLY A O 1
ATOM 942 N N . TYR A 1 126 ? 18.905 -1.914 -28.020 1.00 91.75 126 TYR A N 1
ATOM 943 C CA . TYR A 1 126 ? 18.034 -0.745 -28.130 1.00 91.75 126 TYR A CA 1
ATOM 944 C C . TYR A 1 126 ? 17.819 -0.067 -26.772 1.00 91.75 126 TYR A C 1
ATOM 946 O O . TYR A 1 126 ? 17.474 -0.691 -25.771 1.00 91.75 126 TYR A O 1
ATOM 954 N N . SER A 1 127 ? 17.950 1.254 -26.746 1.00 90.75 127 SER A N 1
ATOM 955 C CA . SER A 1 127 ? 17.704 2.093 -25.571 1.00 90.75 127 SER A CA 1
ATOM 956 C C . SER A 1 127 ? 16.260 2.612 -25.522 1.00 90.75 127 SER A C 1
ATOM 958 O O . SER A 1 127 ? 15.650 2.836 -26.569 1.00 90.75 127 SER A O 1
ATOM 960 N N . PRO A 1 128 ? 15.688 2.855 -24.330 1.00 91.38 128 PRO A N 1
ATOM 961 C CA . PRO A 1 128 ? 14.360 3.445 -24.225 1.00 91.38 128 PRO A CA 1
ATOM 962 C C . PRO A 1 128 ? 14.341 4.883 -24.751 1.00 91.38 128 PRO A C 1
ATOM 964 O O . PRO A 1 128 ? 15.249 5.681 -24.498 1.00 91.38 128 PRO A O 1
ATOM 967 N N . ALA A 1 129 ? 13.267 5.239 -25.448 1.00 90.38 129 ALA A N 1
ATOM 968 C CA . ALA A 1 129 ? 13.045 6.601 -25.901 1.00 90.38 129 ALA A CA 1
ATOM 969 C C . ALA A 1 129 ? 12.842 7.570 -24.723 1.00 90.38 129 ALA A C 1
ATOM 971 O O . ALA A 1 129 ? 11.872 7.466 -23.973 1.00 90.38 129 ALA A O 1
ATOM 972 N N . LYS A 1 130 ? 13.734 8.562 -24.600 1.00 85.50 130 LYS A N 1
ATOM 973 C CA . LYS A 1 130 ? 13.722 9.568 -23.516 1.00 85.50 130 LYS A CA 1
ATOM 974 C C . LYS A 1 130 ? 12.466 10.449 -23.507 1.00 85.50 130 LYS A C 1
ATOM 976 O O . LYS A 1 130 ? 12.108 10.987 -22.467 1.00 85.50 130 LYS A O 1
ATOM 981 N N . ASN A 1 131 ? 11.826 10.613 -24.662 1.00 81.69 131 ASN A N 1
ATOM 982 C CA . ASN A 1 131 ? 10.635 11.438 -24.869 1.00 81.69 131 ASN A CA 1
ATOM 983 C C . ASN A 1 131 ? 9.317 10.643 -24.792 1.00 81.69 131 ASN A C 1
ATOM 985 O O . ASN A 1 131 ? 8.256 11.190 -25.080 1.00 81.69 131 ASN A O 1
ATOM 989 N N . CYS A 1 132 ? 9.363 9.354 -24.444 1.00 84.75 132 CYS A N 1
ATOM 990 C CA . CYS A 1 132 ? 8.184 8.498 -24.348 1.00 84.75 132 CYS A CA 1
ATOM 991 C C . CYS A 1 132 ? 7.806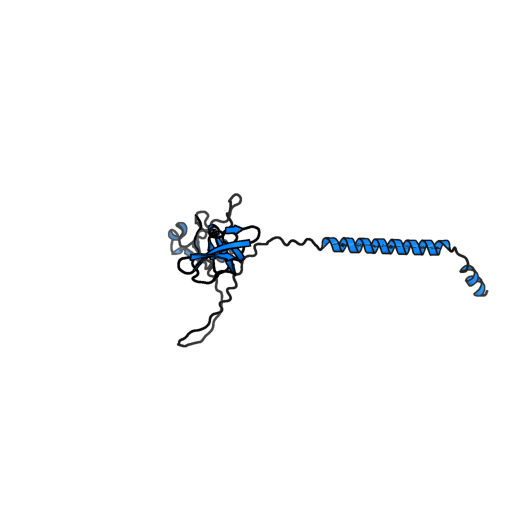 8.302 -22.873 1.00 84.75 132 CYS A C 1
ATOM 993 O O . CYS A 1 132 ? 8.531 7.660 -22.107 1.00 84.75 132 CYS A O 1
ATOM 995 N N . LYS A 1 133 ? 6.659 8.863 -22.466 1.00 79.19 133 LYS A N 1
ATOM 996 C CA . LYS A 1 133 ? 6.134 8.735 -21.099 1.00 79.19 133 LYS A CA 1
ATOM 997 C C . LYS A 1 133 ? 5.925 7.247 -20.780 1.00 79.19 133 LYS A C 1
ATOM 999 O O . LYS A 1 133 ? 5.263 6.542 -21.534 1.00 79.19 133 LYS A O 1
ATOM 1004 N N . GLY A 1 134 ? 6.536 6.764 -19.697 1.00 80.31 134 GLY A N 1
ATOM 1005 C CA . GLY A 1 134 ? 6.500 5.349 -19.293 1.00 80.31 134 GLY A CA 1
ATOM 1006 C C . GLY A 1 134 ? 7.678 4.486 -19.770 1.00 80.31 134 GLY A C 1
ATOM 1007 O O . GLY A 1 134 ? 7.771 3.330 -19.358 1.00 80.31 134 GLY A O 1
ATOM 1008 N N . LEU A 1 135 ? 8.585 5.028 -20.595 1.00 81.12 135 LEU A N 1
ATOM 1009 C CA . LEU A 1 135 ? 9.885 4.408 -20.909 1.00 81.12 135 LEU A CA 1
ATOM 1010 C C . LEU A 1 135 ? 11.078 5.168 -20.322 1.00 81.12 135 LEU A C 1
ATOM 1012 O O . LEU A 1 135 ? 12.194 4.651 -20.327 1.00 81.12 135 LEU A O 1
ATOM 1016 N N . SER A 1 136 ? 10.863 6.381 -19.817 1.00 74.25 136 SER A N 1
ATOM 1017 C CA . SER A 1 136 ? 11.897 7.148 -19.133 1.00 74.25 136 SER A CA 1
ATOM 1018 C C . SER A 1 136 ? 12.430 6.365 -17.932 1.00 74.25 136 SER A C 1
ATOM 1020 O O . SER A 1 136 ? 11.682 6.061 -17.006 1.00 74.25 136 SER A O 1
ATOM 1022 N N . ALA A 1 137 ? 13.723 6.043 -17.953 1.00 69.44 137 ALA A N 1
ATOM 1023 C CA . ALA A 1 137 ? 14.402 5.473 -16.797 1.00 69.44 137 ALA A CA 1
ATOM 1024 C C . ALA A 1 137 ? 14.364 6.464 -15.623 1.00 69.44 137 ALA A C 1
ATOM 1026 O O . ALA A 1 137 ? 14.478 7.677 -15.839 1.00 69.44 137 ALA A O 1
ATOM 1027 N N . LEU A 1 138 ? 14.226 5.947 -14.397 1.00 72.56 138 LEU A N 1
ATOM 1028 C CA . LEU A 1 138 ? 14.398 6.740 -13.182 1.00 72.56 138 LEU A CA 1
ATOM 1029 C C . LEU A 1 138 ? 15.800 7.356 -13.210 1.00 72.56 138 LEU A C 1
ATOM 1031 O O . LEU A 1 138 ? 16.797 6.650 -13.365 1.00 72.56 138 LEU A O 1
ATOM 1035 N N . LYS A 1 139 ? 15.867 8.684 -13.141 1.00 76.31 139 LYS A N 1
ATOM 1036 C CA . LYS A 1 139 ? 17.126 9.429 -13.134 1.00 76.31 139 LYS A CA 1
ATOM 1037 C C . LYS A 1 139 ? 17.494 9.795 -11.707 1.00 76.31 139 LYS A C 1
ATOM 1039 O O . LYS A 1 139 ? 16.612 10.031 -10.883 1.00 76.31 139 LYS A O 1
ATOM 1044 N N . SER A 1 140 ? 18.795 9.904 -11.451 1.00 80.56 140 SER A N 1
ATOM 1045 C CA . SER A 1 140 ? 19.280 10.522 -10.218 1.00 80.56 140 SER A CA 1
ATOM 1046 C C . SER A 1 140 ? 18.718 11.944 -10.095 1.00 80.56 140 SER A C 1
ATOM 1048 O O . SER A 1 140 ? 18.662 12.669 -11.091 1.00 80.56 140 SER A O 1
ATOM 1050 N N . GLY A 1 141 ? 18.262 12.313 -8.897 1.00 85.25 141 GLY A N 1
ATOM 1051 C CA . GLY A 1 141 ? 17.648 13.614 -8.612 1.00 85.25 141 GLY A CA 1
ATOM 1052 C C . GLY A 1 141 ? 16.126 13.691 -8.792 1.00 85.25 141 GLY A C 1
ATOM 1053 O O . GLY A 1 141 ? 15.562 14.759 -8.577 1.00 85.25 141 GLY A O 1
ATOM 1054 N N . LEU A 1 142 ? 15.444 12.600 -9.164 1.00 85.38 142 LEU A N 1
ATOM 1055 C CA . LEU A 1 142 ? 13.977 12.537 -9.118 1.00 85.38 142 LEU A CA 1
ATOM 1056 C C . LEU A 1 142 ? 13.495 12.074 -7.739 1.00 85.38 142 LEU A C 1
ATOM 1058 O O . LEU A 1 142 ? 13.969 11.064 -7.223 1.00 85.38 142 LEU A O 1
ATOM 1062 N N . THR A 1 143 ? 12.503 12.767 -7.184 1.00 88.06 143 THR A N 1
ATOM 1063 C CA . THR A 1 143 ? 11.782 12.313 -5.990 1.00 88.06 143 THR A CA 1
ATOM 1064 C C . THR A 1 143 ? 10.724 11.288 -6.390 1.00 88.06 143 THR A C 1
ATOM 1066 O O . THR A 1 143 ? 9.952 11.522 -7.322 1.00 88.06 143 THR A O 1
ATOM 1069 N N . ALA A 1 144 ? 10.670 10.161 -5.682 1.00 86.31 144 ALA A N 1
ATOM 1070 C CA . ALA A 1 144 ? 9.593 9.186 -5.802 1.00 86.31 144 ALA A CA 1
ATOM 1071 C C . ALA A 1 144 ? 8.740 9.217 -4.532 1.00 86.31 144 ALA A C 1
ATOM 1073 O O . ALA A 1 144 ? 9.274 9.164 -3.427 1.00 86.31 144 ALA A O 1
ATOM 1074 N N . ASN A 1 145 ? 7.421 9.274 -4.701 1.00 89.25 145 ASN A N 1
ATOM 1075 C CA . ASN A 1 145 ? 6.486 9.027 -3.610 1.00 89.25 145 ASN A CA 1
ATOM 1076 C C . ASN A 1 145 ? 6.179 7.529 -3.588 1.00 89.25 145 ASN A C 1
ATOM 1078 O O . ASN A 1 145 ? 5.824 6.959 -4.622 1.00 89.25 145 ASN A O 1
ATOM 1082 N N . LEU A 1 146 ? 6.324 6.901 -2.425 1.00 87.06 146 LEU A N 1
ATOM 1083 C CA . LEU A 1 146 ? 5.971 5.504 -2.200 1.00 87.06 146 LEU A CA 1
ATOM 1084 C C . LEU A 1 146 ? 4.820 5.456 -1.196 1.00 87.06 146 LEU A C 1
ATOM 1086 O O . LEU A 1 146 ? 4.927 6.053 -0.129 1.00 87.06 146 LEU A O 1
ATOM 1090 N N . ASN A 1 147 ? 3.753 4.731 -1.529 1.00 89.25 147 ASN A N 1
ATOM 1091 C CA . ASN A 1 147 ? 2.697 4.398 -0.578 1.00 89.25 147 ASN A CA 1
ATOM 1092 C C . ASN A 1 147 ? 2.881 2.944 -0.130 1.00 89.25 147 ASN A C 1
ATOM 1094 O O . ASN A 1 147 ? 3.012 2.064 -0.981 1.00 89.25 147 ASN A O 1
ATOM 1098 N N . ILE A 1 148 ? 2.928 2.701 1.181 1.00 89.69 148 ILE A N 1
ATOM 1099 C CA . ILE A 1 148 ? 3.074 1.359 1.760 1.00 89.69 148 ILE A CA 1
ATOM 1100 C C . ILE A 1 148 ? 1.782 1.023 2.496 1.00 89.69 148 ILE A C 1
ATOM 1102 O O . ILE A 1 148 ? 1.433 1.680 3.474 1.00 89.69 148 ILE A O 1
ATOM 1106 N N . GLU A 1 149 ? 1.102 -0.024 2.045 1.00 89.38 149 GLU A N 1
ATOM 1107 C CA . GLU A 1 149 ? -0.046 -0.594 2.744 1.00 89.38 149 GLU A CA 1
ATOM 1108 C C . GLU A 1 149 ? 0.454 -1.697 3.683 1.00 89.38 149 GLU A C 1
ATOM 1110 O O . GLU A 1 149 ? 0.989 -2.713 3.243 1.00 89.38 149 GLU A O 1
ATOM 1115 N N . THR A 1 150 ? 0.347 -1.468 4.993 1.00 88.38 150 THR A N 1
ATOM 1116 C CA . THR A 1 150 ? 0.874 -2.373 6.030 1.00 88.38 150 THR A CA 1
ATOM 1117 C C . THR A 1 150 ? -0.090 -3.498 6.402 1.00 88.38 150 THR A C 1
ATOM 1119 O O . THR A 1 150 ? 0.310 -4.460 7.055 1.00 88.38 150 THR A O 1
ATOM 1122 N N . GLY A 1 151 ? -1.349 -3.400 5.983 1.00 87.56 151 GLY A N 1
ATOM 1123 C CA . GLY A 1 151 ? -2.370 -4.407 6.215 1.00 87.56 151 GLY A CA 1
ATOM 1124 C C . GLY A 1 151 ? -3.656 -4.053 5.480 1.00 87.56 151 GLY A C 1
ATOM 1125 O O . GLY A 1 151 ? -4.018 -2.883 5.374 1.00 87.56 151 GLY A O 1
ATOM 1126 N N . LYS A 1 152 ? -4.343 -5.079 4.981 1.00 89.62 152 LYS A N 1
ATOM 1127 C CA . LYS A 1 152 ? -5.684 -4.979 4.412 1.00 89.62 152 LYS A CA 1
ATOM 1128 C C . LYS A 1 152 ? -6.510 -6.137 4.943 1.00 89.62 152 LYS A C 1
ATOM 1130 O O . LYS A 1 152 ? -6.022 -7.267 4.991 1.00 89.62 152 LYS A O 1
ATOM 1135 N N . LYS A 1 153 ? -7.748 -5.857 5.332 1.00 92.06 153 LYS A N 1
ATOM 1136 C CA . LYS A 1 153 ? -8.693 -6.877 5.768 1.00 92.06 153 LYS A CA 1
ATOM 1137 C C . LYS A 1 153 ? -10.062 -6.572 5.181 1.00 92.06 153 LYS A C 1
ATOM 1139 O O . LYS A 1 153 ? -10.616 -5.506 5.425 1.00 92.06 153 LYS A O 1
ATOM 1144 N N . ASP A 1 154 ? -10.552 -7.497 4.369 1.00 91.94 154 ASP A N 1
ATOM 1145 C CA . ASP A 1 154 ? -11.868 -7.419 3.743 1.00 91.94 154 ASP A CA 1
ATOM 1146 C C . ASP A 1 154 ? -12.914 -8.140 4.614 1.00 91.94 154 ASP A C 1
ATOM 1148 O O . ASP A 1 154 ? -12.564 -8.998 5.427 1.00 91.94 154 ASP A O 1
ATOM 1152 N N . GLY A 1 155 ? -14.196 -7.799 4.436 1.00 91.31 155 GLY A N 1
ATOM 1153 C CA . GLY A 1 155 ? -15.304 -8.461 5.137 1.00 91.31 155 GLY A CA 1
ATOM 1154 C C . GLY A 1 155 ? -15.324 -8.198 6.645 1.00 91.31 155 GLY A C 1
ATOM 1155 O O . GLY A 1 155 ? -15.546 -9.118 7.428 1.00 91.31 155 GLY A O 1
ATOM 1156 N N . VAL A 1 156 ? -15.037 -6.961 7.057 1.00 93.75 156 VAL A N 1
ATOM 1157 C CA . VAL A 1 156 ? -15.059 -6.544 8.465 1.00 93.75 156 VAL A CA 1
ATOM 1158 C C . VAL A 1 156 ? -16.184 -5.553 8.731 1.00 93.75 156 VAL A C 1
ATOM 1160 O O . VAL A 1 156 ? -16.533 -4.749 7.865 1.00 93.75 156 VAL A O 1
ATOM 1163 N N . VAL A 1 157 ? -16.704 -5.560 9.958 1.00 94.81 157 VAL A N 1
ATOM 1164 C CA . VAL A 1 157 ? -17.560 -4.477 10.447 1.00 94.81 157 VAL A CA 1
ATOM 1165 C C . VAL A 1 157 ? -16.663 -3.270 10.708 1.00 94.81 157 VAL A C 1
ATOM 1167 O O . VAL A 1 157 ? -15.766 -3.326 11.551 1.00 94.81 157 VAL A O 1
ATOM 1170 N N . ALA A 1 158 ? -16.883 -2.190 9.965 1.00 94.44 158 ALA A N 1
ATOM 1171 C CA . ALA A 1 158 ? -16.118 -0.958 10.086 1.00 94.44 158 ALA A CA 1
ATOM 1172 C C . ALA A 1 158 ? -17.039 0.198 10.472 1.00 94.44 158 ALA A C 1
ATOM 1174 O O . ALA A 1 158 ? -18.103 0.381 9.881 1.00 94.44 158 ALA A O 1
ATOM 1175 N N . VAL A 1 159 ? -16.608 0.998 11.444 1.00 94.75 159 VAL A N 1
ATOM 1176 C CA . VAL A 1 159 ? -17.305 2.222 11.857 1.00 94.75 159 VAL A CA 1
ATOM 1177 C C . VAL A 1 159 ? -16.370 3.419 11.731 1.00 94.75 159 VAL A C 1
ATOM 1179 O O . VAL A 1 159 ? -15.158 3.255 11.880 1.00 94.75 159 VAL A O 1
ATOM 1182 N N . PRO A 1 160 ? -16.879 4.632 11.477 1.00 94.38 160 PRO A N 1
ATOM 1183 C CA . PRO A 1 160 ? -16.039 5.819 11.488 1.00 94.38 160 PRO A CA 1
ATOM 1184 C C . PRO A 1 160 ? -15.433 6.051 12.873 1.00 94.38 160 PRO A C 1
ATOM 1186 O O . PRO A 1 160 ? -16.123 5.923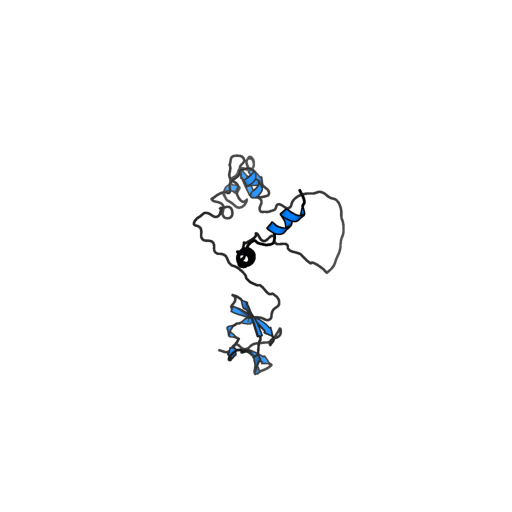 13.887 1.00 94.38 160 PRO A O 1
ATOM 1189 N N . LEU A 1 161 ? -14.160 6.449 12.935 1.00 93.06 161 LEU A N 1
ATOM 1190 C CA . LEU A 1 161 ? -13.465 6.656 14.210 1.00 93.06 161 LEU A CA 1
ATOM 1191 C C . LEU A 1 161 ? -14.158 7.707 15.094 1.00 93.06 161 LEU A C 1
ATOM 1193 O O . LEU A 1 161 ? -14.160 7.581 16.315 1.00 93.06 161 LEU A O 1
ATOM 1197 N N . PHE A 1 162 ? -14.788 8.714 14.485 1.00 92.94 162 PHE A N 1
ATOM 1198 C CA . PHE A 1 162 ? -15.515 9.764 15.203 1.00 92.94 162 PHE A CA 1
ATOM 1199 C C . PHE A 1 162 ? -16.812 9.278 15.874 1.00 92.94 162 PHE A C 1
ATOM 1201 O O . PHE A 1 162 ? -17.303 9.943 16.777 1.00 92.94 162 PHE A O 1
ATOM 1208 N N . ALA A 1 163 ? -17.367 8.126 15.476 1.00 93.62 163 ALA A N 1
ATOM 1209 C CA . ALA A 1 163 ? -18.534 7.533 16.135 1.00 93.62 163 ALA A CA 1
ATOM 1210 C C . ALA A 1 163 ? -18.159 6.775 17.425 1.00 93.62 163 ALA A C 1
ATOM 1212 O O . ALA A 1 163 ? -19.031 6.368 18.196 1.00 93.62 163 ALA A O 1
ATOM 1213 N N . VAL A 1 164 ? -16.860 6.572 17.676 1.00 94.19 164 VAL A N 1
ATOM 1214 C CA . VAL A 1 164 ? -16.366 5.896 18.874 1.00 94.19 164 VAL A CA 1
ATOM 1215 C C . VAL A 1 164 ? -16.111 6.912 19.984 1.00 94.19 164 VAL A C 1
ATOM 1217 O O . VAL A 1 164 ? -15.265 7.795 19.873 1.00 94.19 164 VAL A O 1
ATOM 1220 N N . THR A 1 165 ? -16.771 6.722 21.123 1.00 93.38 165 THR A N 1
ATOM 1221 C CA . THR A 1 165 ? -16.504 7.469 22.356 1.00 93.38 165 THR A CA 1
ATOM 1222 C C . THR A 1 165 ? -15.576 6.675 23.268 1.00 93.38 165 THR A C 1
ATOM 1224 O O . THR A 1 165 ? -15.884 5.550 23.669 1.00 93.38 165 THR A O 1
ATOM 1227 N N . LYS A 1 166 ? -14.447 7.265 23.666 1.00 92.75 166 LYS A N 1
ATOM 1228 C CA . LYS A 1 166 ? -13.522 6.650 24.625 1.00 92.75 166 LYS A CA 1
ATOM 1229 C C . LYS A 1 166 ? -13.849 7.105 26.048 1.00 92.75 166 LYS A C 1
ATOM 1231 O O . LYS A 1 166 ? -13.834 8.300 26.331 1.00 92.75 166 LYS A O 1
ATOM 1236 N N . LYS A 1 167 ? -14.117 6.163 26.960 1.00 94.12 167 LYS A N 1
ATOM 1237 C CA . LYS A 1 167 ? -14.285 6.438 28.400 1.00 94.12 167 LYS A CA 1
ATOM 1238 C C . LYS A 1 167 ? -13.251 5.624 29.178 1.00 94.12 167 LYS A C 1
ATOM 1240 O O . LYS A 1 167 ? -13.372 4.409 29.324 1.00 94.12 167 LYS A O 1
ATOM 1245 N N . GLY A 1 168 ? -12.195 6.291 29.643 1.00 92.56 168 GLY A N 1
ATOM 1246 C CA . GLY A 1 168 ? -11.037 5.631 30.254 1.00 92.56 168 GLY A CA 1
ATOM 1247 C C . GLY A 1 168 ? -10.278 4.757 29.246 1.00 92.56 168 GLY A C 1
ATOM 1248 O O . GLY A 1 168 ? -9.881 5.233 28.183 1.00 92.56 168 GLY A O 1
ATOM 1249 N N . ASN A 1 169 ? -10.094 3.474 29.573 1.00 92.81 169 ASN A N 1
ATOM 1250 C CA . ASN A 1 169 ? -9.418 2.495 28.705 1.00 92.81 169 ASN A CA 1
ATOM 1251 C C . ASN A 1 169 ? -10.362 1.718 27.778 1.00 92.81 169 ASN A C 1
ATOM 1253 O O . ASN A 1 169 ? -9.897 0.865 27.026 1.00 92.81 169 ASN A O 1
ATOM 1257 N N . LYS A 1 170 ? -11.666 1.998 27.824 1.00 95.19 170 LYS A N 1
ATOM 1258 C CA . LYS A 1 170 ? -12.681 1.280 27.055 1.00 95.19 170 LYS A CA 1
ATOM 1259 C C . LYS A 1 170 ? -13.254 2.160 25.946 1.00 95.19 170 LYS A C 1
ATOM 1261 O O . LYS A 1 170 ? -13.403 3.376 26.118 1.00 95.19 170 LYS A O 1
ATOM 1266 N N . SER A 1 171 ? -13.568 1.530 24.821 1.00 95.75 171 SER A N 1
ATOM 1267 C CA . SER A 1 171 ? -14.173 2.163 23.650 1.00 95.75 171 SER A CA 1
ATOM 1268 C C . SER A 1 171 ? -15.650 1.805 23.578 1.00 95.75 171 SER A C 1
ATOM 1270 O O . SER A 1 171 ? -16.028 0.664 23.835 1.00 95.75 171 SER A O 1
ATOM 1272 N N . TYR A 1 172 ? -16.481 2.782 23.232 1.00 95.06 172 TYR A N 1
ATOM 1273 C CA . TYR A 1 172 ? -17.928 2.629 23.180 1.00 95.06 172 TYR A CA 1
ATOM 1274 C C . TYR A 1 172 ? -18.500 3.237 21.909 1.00 95.06 172 TYR A C 1
ATOM 1276 O O . TYR A 1 172 ? -17.978 4.224 21.398 1.00 95.06 172 TYR A O 1
ATOM 1284 N N . VAL A 1 173 ? -19.612 2.680 21.452 1.00 95.44 173 VAL A N 1
ATOM 1285 C CA . VAL A 1 173 ? -20.429 3.202 20.352 1.00 95.44 173 VAL A CA 1
ATOM 1286 C C . VAL A 1 173 ? -21.880 3.297 20.804 1.00 95.44 173 VAL A C 1
ATOM 1288 O O . VAL A 1 17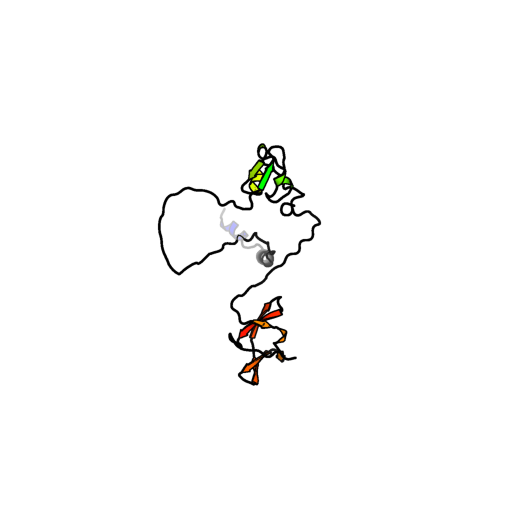3 ? -22.326 2.520 21.652 1.00 95.44 173 VAL A O 1
ATOM 1291 N N . GLN A 1 174 ? -22.619 4.241 20.233 1.00 93.69 174 GLN A N 1
ATOM 1292 C CA . GLN A 1 174 ? -24.047 4.403 20.490 1.00 93.69 174 GLN A CA 1
ATOM 1293 C C . GLN A 1 174 ? -24.826 3.561 19.480 1.00 93.69 174 GLN A C 1
ATOM 1295 O O . GLN A 1 174 ? -25.142 4.019 18.386 1.00 93.69 174 GLN A O 1
ATOM 1300 N N . LYS A 1 175 ? -25.089 2.297 19.815 1.00 93.25 175 LYS A N 1
ATOM 1301 C CA . LYS A 1 175 ? -25.850 1.392 18.947 1.00 93.25 175 LYS A CA 1
ATOM 1302 C C . LYS A 1 175 ? -27.337 1.722 19.051 1.00 93.25 175 LYS A C 1
ATOM 1304 O O . LYS A 1 175 ? -27.900 1.699 20.143 1.00 93.25 175 LYS A O 1
ATOM 1309 N N . VAL A 1 176 ? -27.985 1.978 17.923 1.00 92.50 176 VAL A N 1
ATOM 1310 C CA . VAL A 1 176 ? -29.427 2.227 17.855 1.00 92.50 176 VAL A CA 1
ATOM 1311 C C . VAL A 1 176 ? -30.166 0.892 17.926 1.00 92.50 176 VAL A C 1
ATOM 1313 O O . VAL A 1 176 ? -29.956 0.006 17.099 1.00 92.50 176 VAL A O 1
ATOM 1316 N N . SER A 1 177 ? -31.031 0.742 18.926 1.00 87.31 177 SER A N 1
ATOM 1317 C CA . SER A 1 177 ? -31.900 -0.421 19.111 1.00 87.31 177 SER A CA 1
ATOM 1318 C C . SER A 1 177 ? -33.349 0.054 19.197 1.00 87.31 177 SER A C 1
ATOM 1320 O O . SER A 1 177 ? -33.861 0.347 20.279 1.00 87.31 177 SER A O 1
ATOM 1322 N N . GLY A 1 178 ? -34.012 0.152 18.043 1.00 84.25 178 GLY A N 1
ATOM 1323 C CA . GLY A 1 178 ? -35.341 0.760 17.930 1.00 84.25 178 GLY A CA 1
ATOM 1324 C C . GLY A 1 178 ? -35.256 2.287 17.978 1.00 84.25 178 GLY A C 1
ATOM 1325 O O . GLY A 1 178 ? -34.515 2.876 17.201 1.00 84.25 178 GLY A O 1
ATOM 1326 N N . GLU A 1 179 ? -35.995 2.923 18.890 1.00 84.19 179 GLU A N 1
ATOM 1327 C CA . GLU A 1 179 ? -35.995 4.389 19.067 1.00 84.19 179 GLU A CA 1
ATOM 1328 C C . GLU A 1 179 ? -34.894 4.900 20.012 1.00 84.19 179 GLU A C 1
ATOM 1330 O O . GLU A 1 179 ? -34.718 6.107 20.153 1.00 84.19 179 GLU A O 1
ATOM 1335 N N . ASN A 1 180 ? -34.149 4.004 20.672 1.00 88.25 180 ASN A N 1
ATOM 1336 C CA . ASN A 1 180 ? -33.173 4.379 21.694 1.00 88.25 180 ASN A CA 1
ATOM 1337 C C . ASN A 1 180 ? -31.745 4.009 21.288 1.00 88.25 180 ASN A C 1
ATOM 1339 O O . ASN A 1 180 ? -31.495 2.934 20.735 1.00 88.25 180 ASN A O 1
ATOM 1343 N N . ALA A 1 181 ? -30.797 4.872 21.651 1.00 90.19 181 ALA A N 1
ATOM 1344 C CA . ALA A 1 181 ? -29.373 4.607 21.535 1.00 90.19 181 ALA A CA 1
ATOM 1345 C C . ALA A 1 181 ? -28.826 3.981 22.824 1.00 90.19 181 ALA A C 1
ATOM 1347 O O . ALA A 1 181 ? -28.942 4.541 23.916 1.00 90.19 181 ALA A O 1
ATOM 1348 N N . VAL A 1 182 ? -28.211 2.807 22.694 1.00 92.94 182 VAL A N 1
ATOM 1349 C CA . VAL A 1 182 ? -27.619 2.047 23.796 1.00 92.94 182 VAL A CA 1
ATOM 1350 C C . VAL A 1 182 ? -26.101 2.088 23.686 1.00 92.94 182 VAL A C 1
ATOM 1352 O O . VAL A 1 182 ? -25.515 1.679 22.678 1.00 92.94 182 VAL A O 1
ATOM 1355 N N . GLN A 1 183 ? -25.452 2.535 24.761 1.00 92.62 183 GLN A N 1
ATOM 1356 C CA . GLN A 1 183 ? -23.997 2.568 24.840 1.00 92.62 183 GLN A CA 1
ATOM 1357 C C . GLN A 1 183 ? -23.440 1.144 24.906 1.00 92.62 183 GLN A C 1
ATOM 1359 O O . GLN A 1 183 ? -23.565 0.456 25.918 1.00 92.62 183 GLN A O 1
ATOM 1364 N N . THR A 1 184 ? -22.795 0.720 23.826 1.00 94.31 184 THR A N 1
ATOM 1365 C CA . THR A 1 184 ? -22.247 -0.629 23.673 1.00 94.31 184 THR A CA 1
ATOM 1366 C C . THR A 1 184 ? -20.727 -0.563 23.687 1.00 94.31 184 THR A C 1
ATOM 1368 O O . THR A 1 184 ? -20.129 0.245 22.978 1.00 94.31 184 THR A O 1
ATOM 1371 N N . GLU A 1 185 ? -20.091 -1.374 24.532 1.00 96.31 185 GLU A N 1
ATOM 1372 C CA . GLU A 1 185 ? -18.631 -1.503 24.557 1.00 96.31 185 GLU A CA 1
ATOM 1373 C C . GLU A 1 185 ? -18.163 -2.246 23.305 1.00 96.31 185 GLU A C 1
ATOM 1375 O O . GLU A 1 185 ? -18.719 -3.286 22.952 1.00 96.31 185 GLU A O 1
ATOM 1380 N N . VAL A 1 186 ? -17.139 -1.714 22.643 1.00 96.56 186 VAL A N 1
ATOM 1381 C CA . VAL A 1 186 ? -16.562 -2.299 21.432 1.00 96.56 186 VAL A CA 1
ATOM 1382 C C . VAL A 1 186 ? -15.071 -2.530 21.590 1.00 96.56 186 VAL A C 1
ATOM 1384 O O . VAL A 1 186 ? -14.359 -1.740 22.215 1.00 96.56 186 VAL A O 1
ATOM 1387 N N . THR A 1 187 ? -14.584 -3.595 20.959 1.00 96.38 187 THR A N 1
ATOM 1388 C CA . THR A 1 187 ? -13.144 -3.804 20.770 1.00 96.38 187 THR A CA 1
ATOM 1389 C C . THR A 1 187 ? -12.775 -3.382 19.359 1.00 96.38 187 THR A C 1
ATOM 1391 O O . THR A 1 187 ? -13.362 -3.870 18.398 1.00 96.38 187 THR A O 1
ATOM 1394 N N . LEU A 1 188 ? -11.808 -2.478 19.231 1.00 95.25 188 LEU A N 1
ATOM 1395 C CA . LEU A 1 188 ? -11.356 -1.971 17.937 1.00 95.25 188 LEU A CA 1
ATOM 1396 C C . LEU A 1 188 ? -10.146 -2.750 17.415 1.00 95.25 188 LEU A C 1
ATOM 1398 O O . LEU A 1 188 ? -9.346 -3.262 18.200 1.00 95.25 188 LEU A O 1
ATOM 1402 N N . GLY A 1 189 ? -10.030 -2.816 16.091 1.00 93.81 189 GLY A N 1
ATOM 1403 C CA . GLY A 1 189 ? -8.935 -3.446 15.359 1.00 93.81 189 GLY A CA 1
ATOM 1404 C C . GLY A 1 189 ? -8.119 -2.437 14.554 1.00 93.81 189 GLY A C 1
ATOM 1405 O O . GLY A 1 189 ? -7.654 -1.425 15.082 1.00 93.81 189 GLY A O 1
ATOM 1406 N N . ILE A 1 190 ? -7.913 -2.740 13.272 1.00 93.25 190 ILE A N 1
ATOM 1407 C CA . ILE A 1 190 ? -7.140 -1.900 12.351 1.00 93.25 190 ILE A CA 1
ATOM 1408 C C . ILE A 1 190 ? -7.859 -0.564 12.116 1.00 93.25 190 ILE A C 1
ATOM 1410 O O . ILE A 1 190 ? -9.057 -0.532 11.836 1.00 93.25 190 ILE A O 1
ATOM 1414 N N . VAL A 1 191 ? -7.107 0.537 12.178 1.00 93.12 191 VAL A N 1
ATOM 1415 C CA . VAL A 1 191 ? -7.576 1.868 11.773 1.00 93.12 191 VAL A CA 1
ATOM 1416 C C . VAL A 1 191 ? -7.103 2.139 10.348 1.00 93.12 191 VAL A C 1
ATOM 1418 O O . VAL A 1 191 ? -5.901 2.123 10.073 1.00 93.12 191 VAL A O 1
ATOM 1421 N N . GLY A 1 192 ? -8.053 2.357 9.444 1.00 92.06 192 GLY A N 1
ATOM 1422 C CA . GLY A 1 192 ? -7.807 2.684 8.048 1.00 92.06 192 GLY A CA 1
ATOM 1423 C C . GLY A 1 192 ? -7.425 4.150 7.847 1.00 92.06 192 GLY A C 1
ATOM 1424 O O . GLY A 1 192 ? -7.739 5.030 8.651 1.00 92.06 192 GLY A O 1
ATOM 1425 N N . GLN A 1 193 ? -6.740 4.429 6.737 1.00 90.69 193 GLN A N 1
ATOM 1426 C CA . GLN A 1 193 ? -6.421 5.805 6.325 1.00 90.69 193 GLN A CA 1
ATOM 1427 C C . GLN A 1 193 ? -7.654 6.578 5.828 1.00 90.69 193 GLN A C 1
ATOM 1429 O O . GLN A 1 193 ? -7.608 7.797 5.693 1.00 90.69 193 GLN A O 1
ATOM 1434 N N . ASP A 1 194 ? -8.753 5.874 5.574 1.00 90.94 194 ASP A N 1
ATOM 1435 C CA . ASP A 1 194 ? -10.072 6.408 5.237 1.00 90.94 194 ASP A CA 1
ATOM 1436 C C . ASP A 1 194 ? -10.844 6.938 6.462 1.00 90.94 194 ASP A C 1
ATOM 1438 O O . ASP A 1 194 ? -11.963 7.426 6.322 1.00 90.94 194 ASP A O 1
ATOM 1442 N N . GLY A 1 195 ? -10.256 6.868 7.663 1.00 91.88 195 GLY A N 1
ATOM 1443 C CA . GLY A 1 195 ? -10.893 7.299 8.910 1.00 91.88 195 GLY A CA 1
ATOM 1444 C C . GLY A 1 195 ? -11.876 6.278 9.485 1.00 91.88 195 GLY A C 1
ATOM 1445 O O . GLY A 1 195 ? -12.547 6.567 10.481 1.00 91.88 195 GLY A O 1
ATOM 1446 N N . MET A 1 196 ? -11.948 5.086 8.893 1.00 94.00 196 MET A N 1
ATOM 1447 C CA . MET A 1 196 ? -12.725 3.968 9.407 1.00 94.00 196 MET A CA 1
ATOM 1448 C C . MET A 1 196 ? -11.875 3.141 10.372 1.00 94.00 196 MET A C 1
ATOM 1450 O O . MET A 1 196 ? -10.656 3.041 10.243 1.00 94.00 196 MET A O 1
ATOM 1454 N N . THR A 1 197 ? -12.516 2.524 11.354 1.00 94.94 197 THR A N 1
ATOM 1455 C CA . THR A 1 197 ? -11.885 1.562 12.252 1.00 94.94 197 THR A CA 1
ATOM 1456 C C . THR A 1 197 ? -12.640 0.247 12.203 1.00 94.94 197 THR A C 1
ATOM 1458 O O . THR A 1 197 ? -13.868 0.210 12.270 1.00 94.94 197 THR A O 1
ATOM 1461 N N . GLU A 1 198 ? -11.892 -0.844 12.107 1.00 95.44 198 GLU A N 1
ATOM 1462 C CA . GLU A 1 198 ? -12.416 -2.192 12.278 1.00 95.44 198 GLU A CA 1
ATOM 1463 C C . GLU A 1 198 ? -12.946 -2.367 13.705 1.00 95.44 198 GLU A C 1
ATOM 1465 O O . GLU A 1 198 ? -12.318 -1.933 14.677 1.00 95.44 198 GLU A O 1
ATOM 1470 N N . VAL A 1 199 ? -14.080 -3.052 13.822 1.00 96.44 199 VAL A N 1
ATOM 1471 C CA . VAL A 1 199 ? -14.674 -3.482 15.085 1.00 96.44 199 VAL A CA 1
ATOM 1472 C C . VAL A 1 199 ? -14.548 -4.998 15.180 1.00 96.44 199 VAL A C 1
ATOM 1474 O O . VAL A 1 199 ? -15.121 -5.737 14.385 1.00 96.44 199 VAL A O 1
ATOM 1477 N N . LEU A 1 200 ? -13.781 -5.465 16.164 1.00 95.12 200 LEU A N 1
ATOM 1478 C CA . LEU A 1 200 ? -13.551 -6.887 16.428 1.00 95.12 200 LEU A CA 1
ATOM 1479 C C . LEU A 1 200 ? -14.692 -7.514 17.237 1.00 95.12 200 LEU A C 1
ATOM 1481 O O . LEU A 1 200 ? -14.948 -8.710 17.120 1.00 95.12 200 LEU A O 1
ATOM 1485 N N . SER A 1 201 ? -15.353 -6.728 18.091 1.00 94.81 201 SER A N 1
ATOM 1486 C CA . SER A 1 201 ? -16.486 -7.184 18.899 1.00 94.81 201 SER A CA 1
ATOM 1487 C C . SER A 1 201 ? -17.379 -6.025 19.344 1.00 94.81 201 SER A C 1
ATOM 1489 O O . SER A 1 201 ? -16.929 -4.881 19.427 1.00 94.81 201 SER A O 1
ATOM 1491 N N . GLY A 1 202 ? -18.641 -6.342 19.649 1.00 92.31 202 GLY A N 1
ATOM 1492 C CA . GLY A 1 202 ? -19.646 -5.400 20.157 1.00 92.31 202 GLY A CA 1
ATOM 1493 C C . GLY A 1 202 ? -20.646 -4.900 19.109 1.00 92.31 202 GLY A C 1
ATOM 1494 O O . GLY A 1 202 ? -21.708 -4.417 19.485 1.00 92.31 202 GLY A O 1
ATOM 1495 N N . LEU A 1 203 ? -20.360 -5.078 17.816 1.00 94.12 203 LEU A N 1
ATOM 1496 C CA . LEU A 1 203 ? -21.275 -4.771 16.711 1.00 94.12 203 LEU A CA 1
ATOM 1497 C C . LEU A 1 203 ? -21.353 -5.937 15.724 1.00 94.12 203 LEU A C 1
ATOM 1499 O O . LEU A 1 203 ? -20.364 -6.640 15.511 1.00 94.12 203 LEU A O 1
ATOM 1503 N N . GLY A 1 204 ? -22.529 -6.118 15.127 1.00 92.44 204 GLY A N 1
ATOM 1504 C CA . GLY A 1 204 ? -22.779 -7.041 14.024 1.00 92.44 204 GLY A CA 1
ATOM 1505 C C . GLY A 1 204 ? -23.101 -6.315 12.718 1.00 92.44 204 GLY A C 1
ATOM 1506 O O . GLY A 1 204 ? -23.319 -5.103 12.687 1.00 92.44 204 GLY A O 1
ATOM 1507 N N . GLU A 1 205 ? -23.145 -7.071 11.622 1.00 90.56 205 GLU A N 1
ATOM 1508 C CA . GLU A 1 205 ? -23.585 -6.549 10.327 1.00 90.56 205 GLU A CA 1
ATOM 1509 C C . GLU A 1 205 ? -25.044 -6.068 10.393 1.00 90.56 205 GLU A C 1
ATOM 1511 O O . GLU A 1 205 ? -25.913 -6.749 10.936 1.00 90.56 205 GLU A O 1
ATOM 1516 N N . GLY A 1 206 ? -25.310 -4.882 9.836 1.00 90.19 206 GLY A N 1
ATOM 1517 C CA . GLY A 1 206 ? -26.640 -4.260 9.825 1.00 90.19 206 GLY A CA 1
ATOM 1518 C C . GLY A 1 206 ? -26.978 -3.423 11.064 1.00 90.19 206 GLY A C 1
ATOM 1519 O O . GLY A 1 206 ? -27.996 -2.730 11.061 1.00 90.19 206 GLY A O 1
ATOM 1520 N N . ASP A 1 207 ? -26.130 -3.427 12.095 1.00 92.44 207 ASP A N 1
ATOM 1521 C CA . ASP A 1 207 ? -26.307 -2.546 13.247 1.00 92.44 207 ASP A CA 1
ATOM 1522 C C . ASP A 1 207 ? -26.157 -1.072 12.843 1.00 92.44 207 ASP A C 1
ATOM 1524 O O . ASP A 1 207 ? -25.238 -0.688 12.119 1.00 92.44 207 ASP A O 1
ATOM 1528 N N . THR A 1 208 ? -27.058 -0.227 13.347 1.00 92.25 208 THR A N 1
ATOM 1529 C CA . THR A 1 208 ? -26.993 1.225 13.145 1.00 92.25 208 THR A CA 1
ATOM 1530 C C . THR A 1 208 ? -26.311 1.877 14.340 1.00 92.25 208 THR A C 1
ATOM 1532 O O . THR A 1 208 ? -26.631 1.570 15.489 1.00 92.25 208 THR A O 1
ATOM 1535 N N . VAL A 1 209 ? -25.375 2.786 14.076 1.00 92.94 209 VAL A N 1
ATOM 1536 C CA . VAL A 1 209 ? -24.660 3.544 15.106 1.00 92.94 209 VAL A CA 1
ATOM 1537 C C . VAL A 1 209 ? -25.023 5.014 14.967 1.00 92.94 209 VAL A C 1
ATOM 1539 O O . VAL A 1 209 ? -24.917 5.585 13.883 1.00 92.94 209 VAL A O 1
ATOM 1542 N N . GLU A 1 210 ? -25.453 5.619 16.066 1.00 89.94 210 GLU A N 1
ATOM 1543 C CA . GLU A 1 210 ? -25.670 7.055 16.142 1.00 89.94 210 GLU A CA 1
ATOM 1544 C C . GLU A 1 210 ? -24.329 7.765 16.324 1.00 89.94 210 GLU A C 1
ATOM 1546 O O . GLU A 1 210 ? -23.476 7.356 17.118 1.00 89.94 210 GLU A O 1
ATOM 1551 N N . VAL A 1 211 ? -24.143 8.845 15.575 1.00 85.19 211 VAL A N 1
ATOM 1552 C CA . VAL A 1 211 ? -22.946 9.669 15.666 1.00 85.19 211 VAL A CA 1
ATOM 1553 C C . VAL A 1 211 ? -23.240 10.827 16.610 1.00 85.19 211 VAL A C 1
ATOM 1555 O O . VAL A 1 211 ? -24.072 11.675 16.297 1.00 85.19 211 VAL A O 1
ATOM 1558 N N . GLY A 1 212 ? -22.573 10.857 17.764 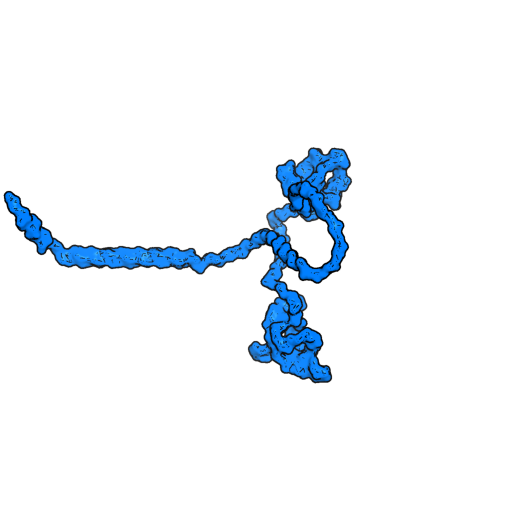1.00 67.19 212 GLY A N 1
ATOM 1559 C CA . GLY A 1 212 ? -22.682 11.986 18.686 1.00 67.19 212 GLY A CA 1
ATOM 1560 C C . GLY A 1 212 ? -22.122 13.256 18.043 1.00 67.19 212 GLY A C 1
ATOM 1561 O O . GLY A 1 212 ? -20.972 13.251 17.600 1.00 67.19 212 GLY A O 1
ATOM 1562 N N . GLN A 1 213 ? -22.944 14.307 17.969 1.00 51.34 213 GLN A N 1
ATOM 1563 C CA . GLN A 1 213 ? -22.485 15.679 17.721 1.00 51.34 213 GLN A CA 1
ATOM 1564 C C . GLN A 1 213 ? -21.747 16.239 18.937 1.00 51.34 213 GLN A C 1
ATOM 1566 O O . GLN A 1 213 ? -22.147 15.907 20.078 1.00 51.34 213 GLN A O 1
#

Solvent-accessible surface area (backbone atoms only — not comparable to full-atom values): 13933 Å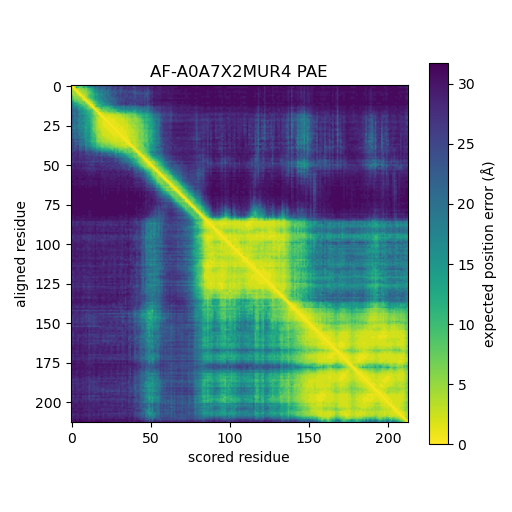² total; per-residue (Å²): 138,69,77,73,68,67,59,66,65,69,79,70,76,59,81,64,60,59,53,54,52,52,52,53,52,52,52,52,52,53,51,52,53,53,56,54,53,59,63,56,67,74,71,76,77,77,78,72,74,87,70,86,64,83,80,77,79,76,77,80,79,86,81,85,88,81,88,81,91,82,89,87,86,89,85,90,81,90,86,81,95,66,77,64,53,59,27,29,30,37,76,92,53,56,43,31,31,46,73,87,29,71,74,40,68,72,48,54,77,92,38,53,41,79,32,56,22,57,67,58,37,40,76,74,64,29,41,62,30,79,88,32,92,92,46,54,73,92,54,91,92,66,89,78,90,80,88,82,83,91,76,84,82,81,96,65,54,65,45,53,52,78,37,50,48,74,61,88,96,44,39,27,32,30,36,47,63,84,97,44,71,43,84,34,64,39,43,75,58,62,71,47,96,86,50,34,26,31,46,76,38,71,72,63,90,88,67,47,68,52,66,76,129

Sequence (213 aa):
MSIKDNLLKIKYKNPLIGKTAVFALIFGLVFIFSFQLGRLTTLSDARTPIVLGSFETTVLASAEPSKTTSETTPESKKEQKISAGAVVASKQGKTYHLPSCPGAKNIAPENKITFTSRAIAQKAGYSPAKNCKGLSALKSGLTANLNIETGKKDGVVAVPLFAVTKKGNKSYVQKVSGENAVQTEVTLGIVGQDGMTEVLSGLGEGDTVEVGQ

Foldseek 3Di:
DDPVVVVVVVPDDDPVVVVVVVVVVVVVVVVVVVVVVVVVVVPPDPPPPPPPDDPPPPPPPDDDDDDDDDDDDDDDDDDDDLQAAKWKDFQVDQAIAHCPDPVNVPHDPVRIDIDNHPVVSVVVRHQYDCRHPPRNDDDPPDDDDDDDDPDDDPDFDKDAPQQWDDDPPWIWFQWDDDPGTDTWTWDWDDQDPVRIIGTPDGDDPPIDTDRDD